Protein AF-A0A932K862-F1 (afdb_monomer)

Foldseek 3Di:
DPPDAAADQLVCQLVVLLVVLVVPDDDPVLSVVCSVLSNCLLVALDLVSNVVSLVVCCVCCVVSVNVVVSVVCVVCVVRHSVLRNDPPHDNHPVLVVLLVVLVVVVCVVVVHAPDPVRVVVVNVVSVVLQQLEADPVPRDGVCCVVVVCSCVDLVSCCSHPVVVSVVVVVVPPPDPPDPCPDDDDPPVVVVVVPPPPDDDD

Secondary structure (DSSP, 8-state):
-TTPPP---TTHHHHHHHHHHHHH--SHHHHHHHHHHHHHTT-SS-HHHHHHHHHHHHHTTTTTT-HHHHHHHHHHHHHHHTTTT-SSS-SS-HHHHHHHHHHHHHHHHHTS-SSHHHHHHHHHHHHHHHHHSPPTTTS--GGGGT-GGGGGSHHHHHHHSHHHHHHHHHT--S------S-----SSSSTTSSSSS----

Solvent-accessible surface area (backbone atoms only — not comparable to full-atom values): 12162 Å² total; per-residue (Å²): 116,92,91,68,79,78,63,59,61,62,65,54,48,52,55,49,51,54,54,53,38,66,74,76,44,91,47,69,68,62,38,61,71,46,45,63,63,66,50,46,37,70,72,58,56,50,54,69,57,30,54,54,45,49,52,57,47,52,76,43,10,71,86,69,72,36,49,73,58,50,53,56,46,60,77,44,34,77,37,47,48,64,37,40,59,36,90,85,41,72,63,59,54,65,66,60,52,49,50,52,53,52,46,54,49,53,40,60,76,60,76,54,64,96,41,74,68,54,41,56,53,51,51,52,49,50,55,55,51,59,34,47,42,53,36,93,89,75,71,51,27,65,43,39,83,81,38,73,67,43,77,74,36,69,69,32,31,44,73,67,39,44,68,61,47,49,52,59,53,70,68,57,77,59,78,80,79,66,80,75,86,72,74,77,83,78,72,67,71,65,68,67,75,74,74,84,84,87,87,89,131

Mean predicted aligned error: 13.64 Å

Radius of gyration: 31.53 Å; Cα contacts (8 Å, |Δi|>4): 121; chains: 1; bounding box: 57×40×120 Å

pLDDT: mean 80.97, std 17.17, range [39.91, 97.38]

Structure (mmCIF, N/CA/C/O backbone):
data_AF-A0A932K862-F1
#
_entry.id   AF-A0A932K862-F1
#
loop_
_atom_site.group_PDB
_atom_site.id
_atom_site.type_symbol
_atom_site.label_atom_id
_atom_site.label_alt_id
_atom_site.label_comp_id
_atom_site.label_asym_id
_atom_site.label_entity_id
_atom_site.label_seq_id
_atom_site.pdbx_PDB_ins_code
_atom_site.Cartn_x
_atom_site.Cartn_y
_atom_site.Cartn_z
_atom_site.occupancy
_atom_site.B_iso_or_equiv
_atom_site.auth_seq_id
_atom_site.auth_comp_id
_atom_site.auth_asym_id
_atom_site.auth_atom_id
_atom_site.pdbx_PDB_model_num
ATOM 1 N N . MET A 1 1 ? -20.127 5.065 -15.220 1.00 47.59 1 MET A N 1
ATOM 2 C CA . MET A 1 1 ? -20.260 3.607 -15.431 1.00 47.59 1 MET A CA 1
ATOM 3 C C . MET A 1 1 ? -21.356 3.083 -14.508 1.00 47.59 1 MET A C 1
ATOM 5 O O . MET A 1 1 ? -21.063 2.804 -13.347 1.00 47.59 1 MET A O 1
ATOM 9 N N . PRO A 1 2 ? -22.616 3.024 -14.969 1.00 58.81 2 PRO A N 1
ATOM 10 C CA . PRO A 1 2 ? -23.704 2.422 -14.197 1.00 58.81 2 PRO A CA 1
ATOM 11 C C . PRO A 1 2 ? -23.344 0.974 -13.823 1.00 58.81 2 PRO A C 1
ATOM 13 O O . PRO A 1 2 ? -22.822 0.237 -14.654 1.00 58.81 2 PRO A O 1
ATOM 16 N N . GLY A 1 3 ? -23.538 0.583 -12.561 1.00 75.88 3 GLY A N 1
ATOM 17 C CA . GLY A 1 3 ? -23.255 -0.778 -12.072 1.00 75.88 3 GLY A CA 1
ATOM 18 C C . GLY A 1 3 ? -21.815 -1.058 -11.610 1.00 75.88 3 GLY A C 1
ATOM 19 O O . GLY A 1 3 ? -21.570 -2.086 -10.974 1.00 75.88 3 GLY A O 1
ATOM 20 N N . ALA A 1 4 ? -20.859 -0.152 -11.844 1.00 78.94 4 ALA A N 1
ATOM 21 C CA . ALA A 1 4 ? -19.500 -0.305 -11.323 1.00 78.94 4 ALA A CA 1
ATOM 22 C C . ALA A 1 4 ? -19.445 0.023 -9.819 1.00 78.94 4 ALA A C 1
ATOM 24 O O . ALA A 1 4 ? -19.784 1.127 -9.398 1.00 78.94 4 ALA A O 1
ATOM 25 N N . LYS A 1 5 ? -18.973 -0.923 -8.996 1.00 78.00 5 LYS A N 1
ATOM 26 C CA . LYS A 1 5 ? -18.737 -0.697 -7.560 1.00 78.00 5 LYS A CA 1
ATOM 27 C C . LYS A 1 5 ? -17.290 -0.270 -7.333 1.00 78.00 5 LYS A C 1
ATOM 29 O O . LYS A 1 5 ? -16.368 -1.009 -7.674 1.00 78.00 5 LYS A O 1
ATOM 34 N N . HIS A 1 6 ? -17.086 0.895 -6.722 1.00 79.81 6 HIS A N 1
ATOM 35 C CA . HIS A 1 6 ? -15.758 1.312 -6.281 1.00 79.81 6 HIS A CA 1
ATOM 36 C C . HIS A 1 6 ? -15.305 0.448 -5.096 1.00 79.81 6 HIS A C 1
ATOM 38 O O . HIS A 1 6 ? -16.016 0.319 -4.098 1.00 79.81 6 HIS A O 1
ATOM 44 N N . VAL A 1 7 ? -14.120 -0.159 -5.206 1.00 82.12 7 VAL A N 1
ATOM 45 C CA . VAL A 1 7 ? -13.563 -1.036 -4.17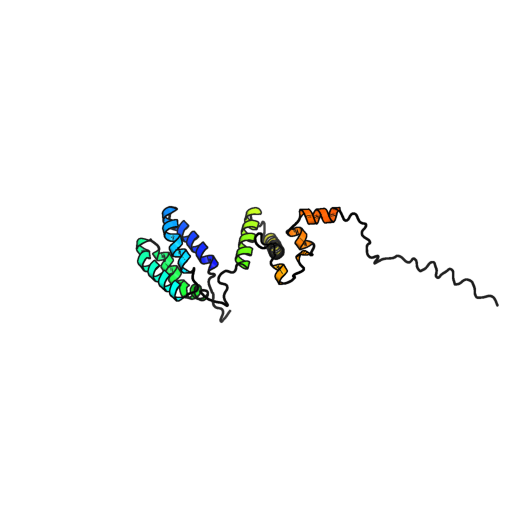0 1.00 82.12 7 VAL A CA 1
ATOM 46 C C . VAL A 1 7 ? -12.156 -0.579 -3.815 1.00 82.12 7 VAL A C 1
ATOM 48 O O . VAL A 1 7 ? -11.231 -0.716 -4.622 1.00 82.12 7 VAL A O 1
ATOM 51 N N . TRP A 1 8 ? -11.966 -0.134 -2.574 1.00 78.81 8 TRP A N 1
ATOM 5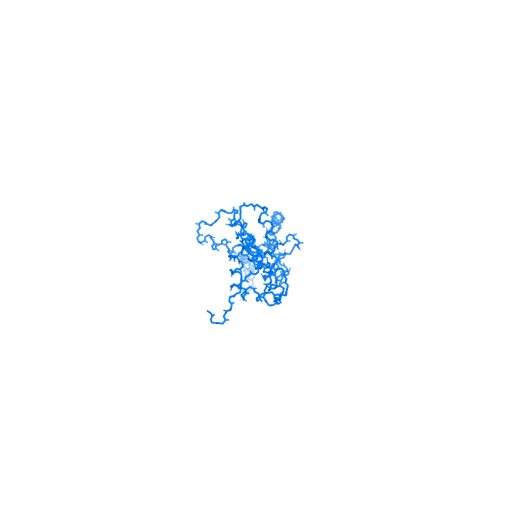2 C CA . TRP A 1 8 ? -10.660 0.291 -2.074 1.00 78.81 8 TRP A CA 1
ATOM 53 C C . TRP A 1 8 ? -9.652 -0.854 -2.079 1.00 78.81 8 TRP A C 1
ATOM 55 O O . TRP A 1 8 ? -9.966 -1.996 -1.735 1.00 78.81 8 TRP A O 1
ATOM 65 N N . CYS A 1 9 ? -8.423 -0.553 -2.489 1.00 76.56 9 CYS A N 1
ATOM 66 C CA . CYS A 1 9 ? -7.345 -1.529 -2.504 1.00 76.56 9 CYS A CA 1
ATOM 67 C C . CYS A 1 9 ? -6.814 -1.750 -1.084 1.00 76.56 9 CYS A C 1
ATOM 69 O O . CYS A 1 9 ? -6.348 -0.810 -0.443 1.00 76.56 9 CYS A O 1
ATOM 71 N N . ARG A 1 10 ? -6.816 -3.006 -0.620 1.00 77.12 10 ARG A N 1
ATOM 72 C CA . ARG A 1 10 ? -6.272 -3.392 0.692 1.00 77.12 10 ARG A CA 1
ATOM 73 C C . ARG A 1 10 ? -4.781 -3.056 0.829 1.00 77.12 10 ARG A C 1
ATOM 75 O O . ARG A 1 10 ? -4.328 -2.814 1.940 1.00 77.12 10 ARG A O 1
ATOM 82 N N . PHE A 1 11 ? -4.051 -2.982 -0.285 1.00 74.88 11 PHE A N 1
ATOM 83 C CA . PHE A 1 11 ? -2.647 -2.567 -0.315 1.00 74.88 11 PHE A CA 1
ATOM 84 C C . PHE A 1 11 ? -2.428 -1.131 0.185 1.00 74.88 11 PHE A C 1
ATOM 86 O O . PHE A 1 11 ? -1.470 -0.869 0.899 1.00 74.88 11 PHE A O 1
ATOM 93 N N . HIS A 1 12 ? -3.329 -0.198 -0.133 1.00 78.69 12 HIS A N 1
ATOM 94 C CA . HIS A 1 12 ? -3.166 1.195 0.292 1.00 78.69 12 HIS A CA 1
ATOM 95 C C . HIS A 1 12 ? -3.549 1.419 1.758 1.00 78.69 12 HIS A C 1
ATOM 97 O O . HIS A 1 12 ? -3.218 2.461 2.312 1.00 78.69 12 HIS A O 1
ATOM 103 N N . HIS A 1 13 ? -4.212 0.455 2.406 1.00 83.00 13 HIS A N 1
ATOM 104 C CA . HIS A 1 13 ? -4.613 0.598 3.805 1.00 83.00 13 HIS A CA 1
ATOM 105 C C . HIS A 1 13 ? -3.405 0.704 4.755 1.00 83.00 13 HIS A C 1
ATOM 107 O O . HIS A 1 13 ? -3.355 1.687 5.488 1.00 83.00 13 HIS A O 1
ATOM 113 N N . PRO A 1 14 ? -2.399 -0.200 4.734 1.00 84.75 14 PRO A N 1
ATOM 114 C CA . PRO A 1 14 ? -1.185 -0.035 5.540 1.00 84.75 14 PRO A CA 1
ATOM 115 C C . PRO A 1 14 ? -0.466 1.301 5.321 1.00 84.75 14 PRO A C 1
ATOM 117 O O . PRO A 1 14 ? -0.102 1.952 6.294 1.00 84.75 14 PRO A O 1
ATOM 120 N N . HIS A 1 15 ? -0.324 1.744 4.066 1.00 85.31 15 HIS A N 1
ATOM 121 C CA . HIS A 1 15 ? 0.290 3.039 3.752 1.00 85.31 15 HIS A CA 1
ATOM 122 C C . HIS A 1 15 ? -0.518 4.213 4.312 1.00 85.31 15 HIS A C 1
ATOM 124 O O . HIS A 1 15 ? 0.053 5.125 4.903 1.00 85.31 15 HIS A O 1
ATOM 130 N N . GLY A 1 16 ? -1.847 4.169 4.177 1.00 89.06 16 GLY A N 1
ATOM 131 C CA . GLY A 1 16 ? -2.741 5.172 4.748 1.00 89.06 16 GLY A CA 1
ATOM 132 C C . GLY A 1 16 ? -2.692 5.209 6.276 1.00 89.06 16 GLY A C 1
ATOM 133 O O . GLY A 1 16 ? -2.752 6.291 6.847 1.00 89.06 16 GLY A O 1
ATOM 134 N N . VAL A 1 17 ? -2.529 4.056 6.938 1.00 92.12 17 VAL A N 1
ATOM 135 C CA . VAL A 1 17 ? -2.323 3.981 8.394 1.00 92.12 17 VAL A CA 1
ATOM 136 C C . VAL A 1 17 ? -1.035 4.687 8.795 1.00 92.12 17 VAL A C 1
ATOM 138 O O . VAL A 1 17 ? -1.083 5.556 9.658 1.00 92.12 17 VAL A O 1
ATOM 141 N N . THR A 1 18 ? 0.093 4.346 8.164 1.00 91.44 18 THR A N 1
ATOM 142 C CA . THR A 1 18 ? 1.385 4.967 8.484 1.00 91.44 18 THR A CA 1
ATOM 143 C C . THR A 1 18 ? 1.338 6.474 8.258 1.00 91.44 18 THR A C 1
ATOM 145 O O . THR A 1 18 ? 1.692 7.224 9.158 1.00 91.44 18 THR A O 1
ATOM 148 N N . HIS A 1 19 ? 0.823 6.919 7.108 1.00 93.00 19 HIS A N 1
ATOM 149 C CA . HIS A 1 19 ? 0.688 8.342 6.799 1.00 93.00 19 HIS A CA 1
ATOM 150 C C . HIS A 1 19 ? -0.187 9.079 7.823 1.00 93.00 19 HIS A C 1
ATOM 152 O O . HIS A 1 19 ? 0.207 10.118 8.346 1.00 93.00 19 HIS A O 1
ATOM 158 N N . TRP A 1 20 ? -1.359 8.530 8.150 1.00 95.56 20 TRP A N 1
ATOM 159 C CA . TRP A 1 20 ? -2.258 9.141 9.128 1.00 95.56 20 TRP A CA 1
ATOM 160 C C . TRP A 1 20 ? -1.616 9.227 10.520 1.00 95.56 20 TRP A C 1
ATOM 162 O O . TRP A 1 20 ? -1.699 10.265 11.167 1.00 95.56 20 TRP A O 1
ATOM 172 N N . LEU A 1 21 ? -0.909 8.177 10.955 1.00 95.75 21 LEU A N 1
ATOM 173 C CA . LEU A 1 21 ? -0.201 8.174 12.237 1.00 95.75 21 LEU A CA 1
ATOM 174 C C . LEU A 1 21 ? 0.905 9.232 12.287 1.00 95.75 21 LEU A C 1
ATOM 176 O O . LEU A 1 21 ? 0.958 9.993 13.247 1.00 95.75 21 LEU A O 1
ATOM 180 N N . THR A 1 22 ? 1.726 9.344 11.239 1.00 94.94 22 THR A N 1
ATOM 181 C CA . THR A 1 22 ? 2.786 10.368 11.164 1.00 94.94 22 THR A CA 1
ATOM 182 C C . THR A 1 22 ? 2.250 11.798 11.148 1.00 94.94 22 THR A C 1
ATOM 184 O O . THR A 1 22 ? 2.963 12.722 11.515 1.00 94.94 22 THR A O 1
ATOM 187 N N . GLN A 1 23 ? 1.001 11.999 10.722 1.00 95.56 23 GLN A N 1
ATOM 188 C CA . GLN A 1 23 ? 0.369 13.317 10.713 1.00 95.56 23 GLN A CA 1
ATOM 189 C C . GLN A 1 23 ? -0.289 13.689 12.043 1.00 95.56 23 GLN A C 1
ATOM 191 O O . GLN A 1 23 ? -0.677 14.843 12.208 1.00 95.56 23 GLN A O 1
ATOM 196 N N . HIS A 1 24 ? -0.542 12.731 12.937 1.00 95.31 24 HIS A N 1
ATOM 197 C CA . HIS A 1 24 ? -1.372 12.950 14.131 1.00 95.31 24 HIS A CA 1
ATOM 198 C C . HIS A 1 24 ? -0.660 12.611 15.444 1.00 95.31 24 HIS A C 1
ATOM 200 O O . HIS A 1 24 ? -1.181 12.930 16.511 1.00 95.31 24 HIS A O 1
ATOM 206 N N . PHE A 1 25 ? 0.524 12.002 15.382 1.00 95.50 25 PHE A N 1
ATOM 207 C CA . PHE A 1 25 ? 1.359 11.696 16.540 1.00 95.50 25 PHE A CA 1
ATOM 208 C C . PHE A 1 25 ? 2.785 12.175 16.290 1.00 95.50 25 PHE A C 1
ATOM 210 O O . PHE A 1 25 ? 3.293 12.069 15.175 1.00 95.50 25 PHE A O 1
ATOM 217 N N . ALA A 1 26 ? 3.419 12.708 17.334 1.00 92.50 26 ALA A N 1
ATOM 218 C CA . ALA A 1 26 ? 4.737 13.327 17.230 1.00 92.50 26 ALA A CA 1
ATOM 219 C C . ALA A 1 26 ? 5.870 12.332 17.502 1.00 92.50 26 ALA A C 1
ATOM 221 O O . ALA A 1 26 ? 6.958 12.463 16.944 1.00 92.50 26 ALA A O 1
ATOM 222 N N . THR A 1 27 ? 5.632 11.336 18.360 1.00 94.88 27 THR A N 1
ATOM 223 C CA . THR A 1 27 ? 6.688 10.423 18.809 1.00 94.88 27 THR A CA 1
ATOM 224 C C . THR A 1 27 ? 6.617 9.067 18.113 1.00 94.88 27 THR A C 1
ATOM 226 O O . THR A 1 27 ? 5.539 8.516 17.874 1.00 94.88 27 THR A O 1
ATOM 229 N N . ALA A 1 28 ? 7.785 8.479 17.838 1.00 93.38 28 ALA A N 1
ATOM 230 C CA . ALA A 1 28 ? 7.876 7.129 17.281 1.00 93.38 28 ALA A CA 1
ATOM 231 C C . ALA A 1 28 ? 7.194 6.093 18.192 1.00 93.38 28 ALA A C 1
ATOM 233 O O . ALA A 1 28 ? 6.433 5.261 17.711 1.00 93.38 28 ALA A O 1
ATOM 234 N N . ALA A 1 29 ? 7.361 6.216 19.514 1.00 94.38 29 ALA A N 1
ATOM 235 C CA . ALA A 1 29 ? 6.733 5.327 20.490 1.00 94.38 29 ALA A CA 1
ATOM 236 C C . ALA A 1 29 ? 5.195 5.331 20.401 1.00 94.38 29 ALA A C 1
ATOM 238 O O . ALA A 1 29 ? 4.559 4.276 20.465 1.00 94.38 29 ALA A O 1
ATOM 239 N N . GLU A 1 30 ? 4.573 6.499 20.206 1.00 93.19 30 GLU A N 1
ATOM 240 C CA . GLU A 1 30 ? 3.122 6.593 20.024 1.00 93.19 30 GLU A CA 1
ATOM 241 C C . GLU A 1 30 ? 2.652 5.929 18.728 1.00 93.19 30 GLU A C 1
ATOM 243 O O . GLU A 1 30 ? 1.619 5.247 18.720 1.00 93.19 30 GLU A O 1
ATOM 248 N N . ILE A 1 31 ? 3.399 6.133 17.642 1.00 94.06 31 ILE A N 1
ATOM 249 C CA . ILE A 1 31 ? 3.119 5.542 16.333 1.00 94.06 31 ILE A CA 1
ATOM 250 C C . ILE A 1 31 ? 3.249 4.018 16.416 1.00 94.06 31 ILE A C 1
ATOM 252 O O . ILE A 1 31 ? 2.341 3.297 15.988 1.00 94.06 31 ILE A O 1
ATOM 256 N N . ASP A 1 32 ? 4.324 3.517 17.016 1.00 94.06 32 ASP A N 1
ATOM 257 C CA . ASP A 1 32 ? 4.625 2.089 17.123 1.00 94.06 32 ASP A CA 1
ATOM 258 C C . ASP A 1 32 ? 3.630 1.353 18.023 1.00 94.06 32 ASP A C 1
ATOM 260 O O . ASP A 1 32 ? 3.215 0.239 17.702 1.00 94.06 32 ASP A O 1
ATOM 264 N N . ALA A 1 33 ? 3.143 1.992 19.091 1.00 93.75 33 ALA A N 1
ATOM 265 C CA . ALA A 1 33 ? 2.105 1.415 19.944 1.00 93.75 33 ALA A CA 1
ATOM 266 C C . ALA A 1 33 ? 0.780 1.170 19.188 1.00 93.75 33 ALA A C 1
ATOM 268 O O . ALA A 1 33 ? 0.058 0.206 19.464 1.00 93.75 33 ALA A O 1
ATOM 269 N N . ARG A 1 34 ? 0.452 2.024 18.206 1.00 94.94 34 ARG A N 1
ATOM 270 C CA . ARG A 1 34 ? -0.847 2.028 17.501 1.00 94.94 34 ARG A CA 1
ATOM 271 C C . ARG A 1 34 ? -0.819 1.273 16.177 1.00 94.94 34 ARG A C 1
ATOM 273 O O . ARG A 1 34 ? -1.795 0.599 15.819 1.00 94.94 34 ARG A O 1
ATOM 280 N N . THR A 1 35 ? 0.307 1.345 15.470 1.00 94.38 35 THR A N 1
ATOM 281 C CA . THR A 1 35 ? 0.505 0.779 14.128 1.00 94.38 35 THR A CA 1
ATOM 282 C C . THR A 1 35 ? 0.046 -0.680 14.025 1.00 94.38 35 THR A C 1
ATOM 284 O O . THR A 1 35 ? -0.775 -0.981 13.146 1.00 94.38 35 THR A O 1
ATOM 287 N N . PRO A 1 36 ? 0.453 -1.599 14.928 1.00 93.75 36 PRO A N 1
ATOM 288 C CA . PRO A 1 36 ? 0.087 -3.002 14.812 1.00 93.75 36 PRO A CA 1
ATOM 289 C C . PRO A 1 36 ? -1.420 -3.236 14.878 1.00 93.75 36 PRO A C 1
ATOM 291 O O . PRO A 1 36 ? -1.917 -4.132 14.198 1.00 93.75 36 PRO A O 1
ATOM 294 N N . ALA A 1 37 ? -2.159 -2.483 15.695 1.00 92.69 37 ALA A N 1
ATOM 295 C CA . ALA A 1 37 ? -3.599 -2.671 15.847 1.00 92.69 37 ALA A CA 1
ATOM 296 C C . ALA A 1 37 ? -4.356 -2.192 14.595 1.00 92.69 37 ALA A C 1
ATOM 298 O O . ALA A 1 37 ? -5.214 -2.908 14.070 1.00 92.69 37 ALA A O 1
ATOM 299 N N . MET A 1 38 ? -3.972 -1.030 14.061 1.00 94.69 38 MET A N 1
ATOM 300 C CA . MET A 1 38 ? -4.587 -0.423 12.875 1.00 94.69 38 MET A CA 1
ATOM 301 C C . MET A 1 38 ? -4.273 -1.191 11.583 1.00 94.69 38 MET A C 1
ATOM 303 O O . MET A 1 38 ? -5.159 -1.406 10.748 1.00 94.69 38 MET A O 1
ATOM 307 N N . GLN A 1 39 ? -3.030 -1.654 11.411 1.00 91.75 39 GLN A N 1
ATOM 308 C CA . GLN A 1 39 ? -2.629 -2.433 10.235 1.00 91.75 39 GLN A CA 1
ATOM 309 C C . GLN A 1 39 ? -3.227 -3.845 10.250 1.00 91.75 39 GLN A C 1
ATOM 311 O O . GLN A 1 39 ? -3.662 -4.344 9.206 1.00 91.75 39 GLN A O 1
ATOM 316 N N . ARG A 1 40 ? -3.331 -4.482 11.429 1.00 91.50 40 ARG A N 1
ATOM 317 C CA . ARG A 1 40 ? -3.924 -5.824 11.563 1.00 91.50 40 ARG A CA 1
ATOM 318 C C . ARG A 1 40 ? -5.410 -5.865 11.238 1.00 91.50 40 ARG A C 1
ATOM 320 O O . ARG A 1 40 ? -5.924 -6.956 10.990 1.00 91.50 40 ARG A O 1
ATOM 327 N N . LEU A 1 41 ? -6.108 -4.731 11.185 1.00 92.94 41 LEU A N 1
ATOM 328 C CA . LEU A 1 41 ? -7.544 -4.678 10.911 1.00 92.94 41 LEU A CA 1
ATOM 329 C C . LEU A 1 41 ? -7.950 -5.537 9.701 1.00 92.94 41 LEU A C 1
ATOM 331 O O . LEU A 1 41 ? -8.823 -6.396 9.826 1.00 92.94 41 LEU A O 1
ATOM 335 N N . PHE A 1 42 ? -7.252 -5.384 8.572 1.00 90.06 42 PHE A N 1
ATOM 336 C CA . PHE A 1 42 ? -7.537 -6.127 7.340 1.00 90.06 42 PHE A CA 1
ATOM 337 C C . PHE A 1 42 ? -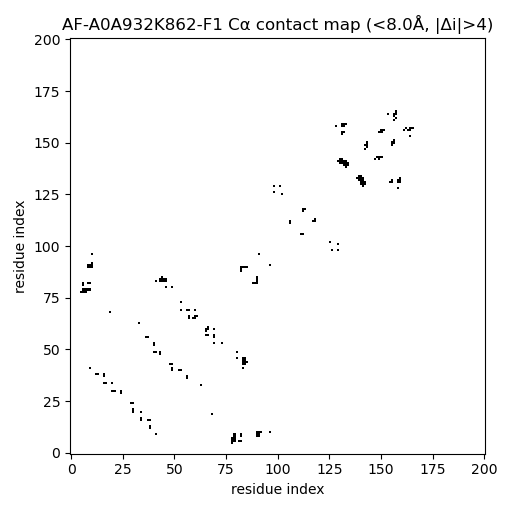6.629 -7.340 7.112 1.00 90.06 42 PHE A C 1
ATOM 339 O O . PHE A 1 42 ? -6.837 -8.052 6.135 1.00 90.06 42 PHE A O 1
ATOM 346 N N . GLN A 1 43 ? -5.668 -7.632 7.996 1.00 88.88 43 GLN A N 1
ATOM 347 C CA . GLN A 1 43 ? -4.790 -8.811 7.907 1.00 88.88 43 GLN A CA 1
ATOM 348 C C . GLN A 1 43 ? -5.530 -10.097 8.321 1.00 88.88 43 GLN A C 1
ATOM 350 O O . GLN A 1 43 ? -5.313 -10.671 9.389 1.00 88.88 43 GLN A O 1
ATOM 355 N N . THR A 1 44 ? -6.509 -10.495 7.513 1.00 90.44 44 THR A N 1
ATOM 356 C CA . THR A 1 44 ? -7.325 -11.705 7.676 1.00 90.44 44 THR A CA 1
ATOM 357 C C . THR A 1 44 ? -8.050 -12.022 6.362 1.00 90.44 44 THR A C 1
ATOM 359 O O . THR A 1 44 ? -8.144 -11.168 5.476 1.00 90.44 44 THR A O 1
ATOM 362 N N . HIS A 1 45 ? -8.577 -13.239 6.237 1.00 90.62 45 HIS A N 1
ATOM 363 C CA . HIS A 1 45 ? -9.500 -13.633 5.165 1.00 90.62 45 HIS A CA 1
ATOM 364 C C . HIS A 1 45 ? -10.970 -13.581 5.609 1.00 90.62 45 HIS A C 1
ATOM 366 O O . HIS A 1 45 ? -11.869 -13.690 4.784 1.00 90.62 45 HIS A O 1
ATOM 372 N N . ALA A 1 46 ? -11.244 -13.366 6.899 1.00 93.81 46 ALA A N 1
ATOM 373 C CA . ALA A 1 46 ? -12.593 -13.440 7.441 1.00 93.81 46 ALA A CA 1
ATOM 374 C C . ALA A 1 46 ? -13.197 -12.047 7.682 1.00 93.81 46 ALA A C 1
ATOM 376 O O . ALA A 1 46 ? -12.740 -11.295 8.545 1.00 93.81 46 ALA A O 1
ATOM 377 N N . LYS A 1 47 ? -14.298 -11.730 6.986 1.00 94.69 47 LYS A N 1
ATOM 378 C CA . LYS A 1 47 ? -15.043 -10.463 7.151 1.00 94.69 47 LYS A CA 1
ATOM 379 C C . LYS A 1 47 ? -15.500 -10.239 8.598 1.00 94.69 47 LYS A C 1
ATOM 381 O O . LYS A 1 47 ? -15.388 -9.130 9.115 1.00 94.69 47 LYS A O 1
ATOM 386 N N . ARG A 1 48 ? -15.947 -11.302 9.283 1.00 96.56 48 ARG A N 1
ATOM 387 C CA . ARG A 1 48 ? -16.318 -11.255 10.712 1.00 96.56 48 ARG A CA 1
ATOM 388 C C . ARG A 1 48 ? -15.169 -10.757 11.593 1.00 96.56 48 ARG A C 1
ATOM 390 O O . ARG A 1 48 ? -15.381 -9.953 12.493 1.00 96.56 48 ARG A O 1
ATOM 397 N N . THR A 1 49 ? -13.941 -11.178 11.289 1.00 96.75 49 THR A N 1
ATOM 398 C CA . THR A 1 49 ? -12.750 -10.812 12.059 1.00 96.75 49 THR A CA 1
ATOM 399 C C . THR A 1 49 ? -12.404 -9.339 11.882 1.00 96.75 49 THR A C 1
ATOM 401 O O . THR A 1 49 ? -12.015 -8.704 12.857 1.00 96.75 49 THR A O 1
ATOM 404 N N . VAL A 1 50 ? -12.600 -8.776 10.685 1.00 95.56 50 VAL A N 1
ATOM 405 C CA . VAL A 1 50 ? -12.422 -7.335 10.435 1.00 95.56 50 VAL A CA 1
ATOM 406 C C . VAL A 1 50 ? -13.400 -6.515 11.269 1.00 95.56 50 VAL A C 1
ATOM 408 O O . VAL A 1 50 ? -12.972 -5.621 11.988 1.00 95.56 50 VAL A O 1
ATOM 411 N N . ARG A 1 51 ? -14.696 -6.857 11.236 1.00 96.75 51 ARG A N 1
ATOM 412 C CA . ARG A 1 51 ? -15.724 -6.151 12.023 1.00 96.75 51 ARG A CA 1
ATOM 413 C C . ARG A 1 51 ? -15.428 -6.202 13.519 1.00 96.75 51 ARG A C 1
ATOM 415 O O . ARG A 1 51 ? -15.413 -5.169 14.172 1.00 96.75 51 ARG A O 1
ATOM 422 N N . ARG A 1 52 ? -15.093 -7.388 14.038 1.00 97.38 52 ARG A N 1
ATOM 423 C CA . ARG A 1 52 ? -14.708 -7.569 15.445 1.00 97.38 52 ARG A CA 1
ATOM 424 C C . ARG A 1 52 ? -13.472 -6.746 15.825 1.00 97.38 52 ARG A C 1
ATOM 426 O O . ARG A 1 52 ? -13.437 -6.161 16.898 1.00 97.38 52 ARG A O 1
ATOM 433 N N . ARG A 1 53 ? -12.443 -6.711 14.970 1.00 96.75 53 ARG A N 1
ATOM 434 C CA . ARG A 1 53 ? -11.231 -5.904 15.204 1.00 96.75 53 ARG A CA 1
ATOM 435 C C . ARG A 1 53 ? -11.541 -4.406 15.193 1.00 96.75 53 ARG A C 1
ATOM 437 O O . ARG A 1 53 ? -10.994 -3.693 16.024 1.00 96.75 53 ARG A O 1
ATOM 444 N N . LEU A 1 54 ? -12.417 -3.951 14.296 1.00 96.88 54 LEU A N 1
ATOM 445 C CA . LEU A 1 54 ? -12.842 -2.552 14.246 1.00 96.88 54 LEU A CA 1
ATOM 446 C C . LEU A 1 54 ? -13.620 -2.151 15.501 1.00 96.88 54 LEU A C 1
ATOM 448 O O . LEU A 1 54 ? -13.320 -1.113 16.071 1.00 96.88 54 LEU A O 1
ATOM 452 N N . ALA A 1 55 ? -14.546 -2.996 15.963 1.00 96.94 55 ALA A N 1
ATOM 453 C CA . ALA A 1 55 ? -15.296 -2.757 17.197 1.00 96.94 55 ALA A CA 1
ATOM 454 C C . ALA A 1 55 ? -14.360 -2.591 18.408 1.00 96.94 55 ALA A C 1
ATOM 456 O O . ALA A 1 55 ? -14.438 -1.593 19.114 1.00 96.94 55 ALA A O 1
ATOM 457 N N . ARG A 1 56 ? -13.373 -3.484 18.563 1.00 96.06 56 ARG A N 1
ATOM 458 C CA . ARG A 1 56 ? -12.351 -3.367 19.622 1.00 96.06 56 ARG A CA 1
ATOM 459 C C . ARG A 1 56 ? -11.492 -2.106 19.502 1.00 96.06 56 ARG A C 1
ATOM 461 O O . ARG A 1 56 ? -11.088 -1.531 20.505 1.00 96.06 56 ARG A O 1
ATOM 468 N N . LEU A 1 57 ? -11.171 -1.681 18.278 1.00 95.88 57 LEU A N 1
ATOM 469 C CA . LEU A 1 57 ? -10.460 -0.417 18.055 1.00 95.88 57 LEU A CA 1
ATOM 470 C C . LEU A 1 57 ? -11.327 0.789 18.417 1.00 95.88 57 LEU A C 1
ATOM 472 O O . LEU A 1 57 ? -10.797 1.769 18.925 1.00 95.88 57 LEU A O 1
ATOM 476 N N . LYS A 1 58 ? -12.639 0.709 18.177 1.00 96.69 58 LYS A N 1
ATOM 477 C CA . LYS A 1 58 ? -13.606 1.750 18.528 1.00 96.69 58 LYS A CA 1
ATOM 478 C C . LYS A 1 58 ? -13.736 1.922 20.037 1.00 96.69 58 LYS A C 1
ATOM 480 O O . LYS A 1 58 ? -13.690 3.053 20.503 1.00 96.69 58 LYS A O 1
ATOM 485 N N . GLU A 1 59 ? -13.809 0.822 20.784 1.00 96.31 59 GLU A N 1
ATOM 486 C CA . GLU A 1 59 ? -13.827 0.832 22.258 1.00 96.31 59 GLU A CA 1
ATOM 487 C C . GLU A 1 59 ? -12.623 1.588 22.838 1.00 96.31 59 GLU A C 1
ATOM 489 O O . GLU A 1 59 ? -12.757 2.342 23.795 1.00 96.31 59 GLU A O 1
ATOM 494 N N . ARG A 1 60 ? -11.451 1.450 22.208 1.00 94.81 60 ARG A N 1
ATOM 495 C CA . ARG A 1 60 ? -10.202 2.099 22.636 1.00 94.81 60 ARG A CA 1
ATOM 496 C C . ARG A 1 60 ? -9.921 3.425 21.932 1.00 94.81 60 ARG A C 1
ATOM 498 O O . ARG A 1 60 ? -8.881 4.034 22.164 1.00 94.81 60 ARG A O 1
ATOM 505 N N . ALA A 1 61 ? -10.804 3.876 21.040 1.00 94.94 61 ALA A N 1
ATOM 506 C CA . ALA A 1 61 ? -10.499 4.976 20.131 1.00 94.94 61 ALA A CA 1
ATOM 507 C C . ALA A 1 61 ? -10.294 6.305 20.861 1.00 94.94 61 ALA A C 1
ATOM 509 O O . ALA A 1 61 ? -9.440 7.086 20.449 1.00 94.94 61 ALA A O 1
ATOM 510 N N . VAL A 1 62 ? -11.034 6.541 21.946 1.00 94.69 62 VAL A N 1
ATOM 511 C CA . VAL A 1 62 ? -10.903 7.756 22.762 1.00 94.69 62 VAL A CA 1
ATOM 512 C C . VAL A 1 62 ? -9.556 7.764 23.487 1.00 94.69 62 VAL A C 1
ATOM 514 O O . VAL A 1 62 ? -8.773 8.690 23.295 1.00 94.69 62 VAL A O 1
ATOM 517 N N . GLU A 1 63 ? -9.248 6.692 24.224 1.00 94.69 63 GLU A N 1
ATOM 518 C CA . GLU A 1 63 ? -7.969 6.494 24.928 1.00 94.69 63 GLU A CA 1
ATOM 519 C C . GLU A 1 63 ? -6.779 6.652 23.968 1.00 94.69 63 GLU A C 1
ATOM 521 O O . GLU A 1 63 ? -5.796 7.330 24.258 1.00 94.69 63 GLU A O 1
ATOM 526 N N . TRP A 1 64 ? -6.881 6.059 22.777 1.00 94.94 64 TRP A N 1
ATOM 527 C CA . TRP A 1 64 ? -5.787 6.031 21.809 1.00 94.94 64 TRP A CA 1
ATOM 528 C C . TRP A 1 64 ? -5.758 7.238 20.871 1.00 94.94 64 TRP A C 1
ATOM 530 O O . TRP A 1 64 ? -4.858 7.310 20.029 1.00 94.94 64 TRP A O 1
ATOM 540 N N . LYS A 1 65 ? -6.699 8.182 21.012 1.00 95.38 65 LYS A N 1
ATOM 541 C CA . LYS A 1 65 ? -6.889 9.338 20.117 1.00 95.38 65 LYS A CA 1
ATOM 542 C C . LYS A 1 65 ? -7.057 8.931 18.641 1.00 95.38 65 LYS A C 1
ATOM 544 O O . LYS A 1 65 ? -6.574 9.596 17.731 1.00 95.38 65 LYS A O 1
ATOM 549 N N . LEU A 1 66 ? -7.743 7.814 18.392 1.00 96.06 66 LEU A N 1
ATOM 550 C CA . LEU A 1 66 ? -7.999 7.245 17.062 1.00 96.06 66 LEU A CA 1
ATOM 551 C C . LEU A 1 66 ? -9.405 7.527 16.521 1.00 96.06 66 LEU A C 1
ATOM 553 O O . LEU A 1 66 ? -9.707 7.105 15.404 1.00 96.06 66 LEU A O 1
ATOM 557 N N . THR A 1 67 ? -10.266 8.221 17.270 1.00 96.88 67 THR A N 1
ATOM 558 C CA . THR A 1 67 ? -11.673 8.460 16.894 1.00 96.88 67 THR A CA 1
ATOM 559 C C . THR A 1 67 ? -11.850 8.945 15.447 1.00 96.88 67 THR A C 1
ATOM 561 O O . THR A 1 67 ? -12.637 8.326 14.729 1.00 96.88 67 THR A O 1
ATOM 564 N N . PRO A 1 68 ? -11.092 9.945 14.943 1.00 95.94 68 PRO A N 1
ATOM 565 C CA . PRO A 1 68 ? -11.252 10.404 13.560 1.00 95.94 68 PRO A CA 1
ATOM 566 C C . PRO A 1 68 ? -10.937 9.314 12.527 1.00 95.94 68 PRO A C 1
ATOM 568 O O . PRO A 1 68 ? -11.648 9.160 11.532 1.00 95.94 68 PRO A O 1
ATOM 571 N N . TRP A 1 69 ? -9.896 8.516 12.776 1.00 95.94 69 TRP A N 1
ATOM 572 C CA . TRP A 1 69 ? -9.517 7.419 11.890 1.00 95.94 69 TRP A CA 1
ATOM 573 C C . TRP A 1 69 ? -10.547 6.294 11.901 1.00 95.94 69 TRP A C 1
ATOM 575 O O . TRP A 1 69 ? -10.931 5.805 10.839 1.00 95.94 69 TRP A O 1
ATOM 585 N N . VAL A 1 70 ? -11.019 5.894 13.087 1.00 96.44 70 VAL A N 1
ATOM 586 C CA . VAL A 1 70 ? -12.016 4.825 13.231 1.00 96.44 70 VAL A CA 1
ATOM 587 C C . VAL A 1 70 ? -13.299 5.200 12.497 1.00 96.44 70 VAL A C 1
ATOM 589 O O . VAL A 1 70 ? -13.771 4.403 11.688 1.00 96.44 70 VAL A O 1
ATOM 592 N N . SER A 1 71 ? -13.799 6.424 12.677 1.00 96.06 71 SER A N 1
ATOM 593 C CA . SER A 1 71 ? -14.983 6.920 11.965 1.00 96.06 71 SER A CA 1
ATOM 594 C C . SER A 1 71 ? -14.791 6.910 10.444 1.00 96.06 71 SER A C 1
ATOM 596 O O . SER A 1 71 ? -15.664 6.452 9.701 1.00 96.06 71 SER A O 1
ATOM 598 N N . ALA A 1 72 ? -13.623 7.342 9.956 1.00 94.00 72 ALA A N 1
ATOM 599 C CA . ALA A 1 72 ? -13.310 7.322 8.527 1.00 94.00 72 ALA A CA 1
ATOM 600 C C . ALA A 1 72 ? -13.260 5.894 7.952 1.00 94.00 72 ALA A C 1
ATOM 602 O O . ALA A 1 72 ? -13.684 5.657 6.815 1.00 94.00 72 ALA A O 1
ATOM 603 N N . VAL A 1 73 ? -12.745 4.933 8.723 1.00 93.62 73 VAL A N 1
ATOM 604 C CA . VAL A 1 73 ? -12.702 3.520 8.336 1.00 93.62 73 VAL A CA 1
ATOM 605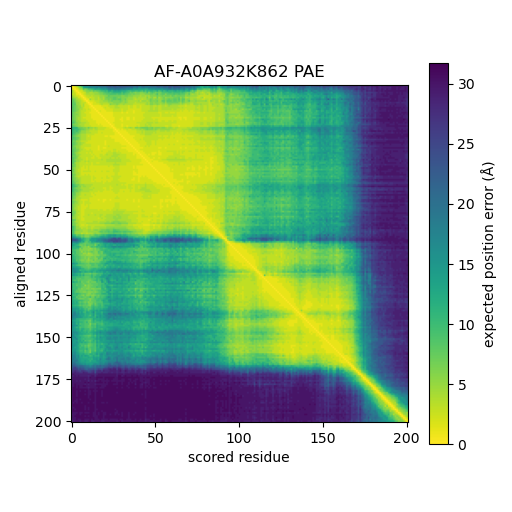 C C . VAL A 1 73 ? -14.090 2.887 8.383 1.00 93.62 73 VAL A C 1
ATOM 607 O O . VAL A 1 73 ? -14.424 2.149 7.457 1.00 93.62 73 VAL A O 1
ATOM 610 N N . GLU A 1 74 ? -14.910 3.185 9.395 1.00 95.12 74 GLU A N 1
ATOM 611 C CA . GLU A 1 74 ? -16.300 2.719 9.492 1.00 95.12 74 GLU A CA 1
ATOM 612 C C . GLU A 1 74 ? -17.118 3.160 8.275 1.00 95.12 74 GLU A C 1
ATOM 614 O O . GLU A 1 74 ? -17.724 2.318 7.609 1.00 95.12 74 GLU A O 1
ATOM 619 N N . ALA A 1 75 ? -17.043 4.442 7.906 1.00 93.56 75 ALA A N 1
ATOM 620 C CA . ALA A 1 75 ? -17.743 4.982 6.741 1.00 93.56 75 ALA A CA 1
ATOM 621 C C . ALA A 1 75 ? -17.339 4.286 5.426 1.00 93.56 75 ALA A C 1
ATOM 623 O O . ALA A 1 75 ? -18.164 4.057 4.540 1.00 93.56 75 ALA A O 1
ATOM 624 N N . LYS A 1 76 ? -16.063 3.901 5.293 1.00 90.88 76 LYS A N 1
ATOM 625 C CA . LYS A 1 76 ? -15.523 3.228 4.097 1.00 90.88 76 LYS A CA 1
ATOM 626 C C . LYS A 1 76 ? -15.596 1.701 4.174 1.00 90.88 76 LYS A C 1
ATOM 628 O O . LYS A 1 76 ? -15.282 1.024 3.187 1.00 90.88 76 LYS A O 1
ATOM 633 N N . LEU A 1 77 ? -16.009 1.133 5.308 1.00 91.75 77 LEU A N 1
ATOM 634 C CA . LEU A 1 77 ? -15.945 -0.303 5.566 1.00 91.75 77 LEU A CA 1
ATOM 635 C C . LEU A 1 77 ? -16.677 -1.145 4.512 1.00 91.75 77 LEU A C 1
ATOM 637 O O . LEU A 1 77 ? -16.086 -2.141 4.089 1.00 91.75 77 LEU A O 1
ATOM 641 N N . PRO A 1 78 ? -17.881 -0.781 4.020 1.00 90.00 78 PRO A N 1
ATOM 642 C CA . PRO A 1 78 ? -18.562 -1.563 2.986 1.00 90.00 78 PRO A CA 1
ATOM 643 C C . PRO A 1 78 ? -17.712 -1.745 1.724 1.00 90.00 78 PRO A C 1
ATOM 645 O O . PRO A 1 78 ? -17.698 -2.822 1.133 1.00 90.00 78 PRO A O 1
ATOM 648 N N . GLN A 1 79 ? -16.936 -0.728 1.350 1.00 87.69 79 GLN A N 1
ATOM 649 C CA . GLN A 1 79 ? -16.080 -0.740 0.164 1.00 87.69 79 GLN A CA 1
ATOM 650 C C . GLN A 1 79 ? -14.736 -1.449 0.427 1.00 87.69 79 GLN A C 1
ATOM 652 O O . GLN A 1 79 ? -14.169 -2.052 -0.483 1.00 87.69 79 GLN A O 1
ATOM 657 N N . LEU A 1 80 ? -14.231 -1.417 1.667 1.00 86.81 80 LEU A N 1
ATOM 658 C CA . LEU A 1 80 ? -12.981 -2.076 2.079 1.00 86.81 80 LEU A CA 1
ATOM 659 C C . LEU A 1 80 ? -13.158 -3.586 2.318 1.00 86.81 80 LEU A C 1
ATOM 661 O O . LEU A 1 80 ? -12.339 -4.403 1.891 1.00 86.81 80 LEU A O 1
ATOM 665 N N . ILE A 1 81 ? -14.248 -3.978 2.982 1.00 90.50 81 ILE A N 1
ATOM 666 C CA . ILE A 1 81 ? -14.478 -5.357 3.433 1.00 90.50 81 ILE A CA 1
ATOM 667 C C . ILE A 1 81 ? -14.821 -6.311 2.284 1.00 90.50 81 ILE A C 1
ATOM 669 O O . ILE A 1 81 ? -14.642 -7.522 2.414 1.00 90.50 81 ILE A O 1
ATOM 673 N N . CYS A 1 82 ? -15.271 -5.787 1.139 1.00 87.75 82 CYS A N 1
ATOM 674 C CA . CYS A 1 82 ? -15.593 -6.582 -0.048 1.00 87.75 82 CYS A CA 1
ATOM 675 C C . CYS A 1 82 ? -14.409 -7.427 -0.548 1.00 87.75 82 CYS A C 1
ATOM 677 O O . CYS A 1 82 ? -14.630 -8.521 -1.064 1.00 87.75 82 CYS A O 1
ATOM 679 N N . ARG A 1 83 ? -13.163 -6.966 -0.356 1.00 84.25 83 ARG A N 1
ATOM 680 C CA . ARG A 1 83 ? -11.953 -7.709 -0.761 1.00 84.25 83 ARG A CA 1
ATOM 681 C C . ARG A 1 83 ? -11.519 -8.782 0.232 1.00 84.25 83 ARG A C 1
ATOM 683 O O . ARG A 1 83 ? -10.723 -9.651 -0.110 1.00 84.25 83 ARG A O 1
ATOM 690 N N . VAL A 1 84 ? -11.993 -8.725 1.472 1.00 88.88 84 VAL A N 1
ATOM 691 C CA . VAL A 1 84 ? -11.550 -9.634 2.532 1.00 88.88 84 VAL A CA 1
ATOM 692 C C . VAL A 1 84 ? -12.094 -11.031 2.250 1.00 88.88 84 VAL A C 1
ATOM 694 O O . VAL A 1 84 ? -13.310 -11.230 2.230 1.00 88.88 84 VAL A O 1
ATOM 697 N N . GLY A 1 85 ? -11.182 -11.977 2.010 1.00 85.69 85 GLY A N 1
ATOM 698 C CA . GLY A 1 85 ? -11.523 -13.356 1.651 1.00 85.69 85 GLY A CA 1
ATOM 699 C C . GLY A 1 85 ? -12.070 -13.524 0.233 1.00 85.69 85 GLY A C 1
ATOM 700 O O . GLY A 1 85 ? -12.617 -14.574 -0.075 1.00 85.69 85 GLY A O 1
ATOM 701 N N . SER A 1 86 ? -11.969 -12.505 -0.628 1.00 86.25 86 SER A N 1
ATOM 702 C CA . SER A 1 86 ? -12.395 -12.639 -2.021 1.00 86.25 86 SER A CA 1
ATOM 703 C C . SER A 1 86 ? -11.375 -13.450 -2.819 1.00 86.25 86 SER A C 1
ATOM 705 O O . SER A 1 86 ? -10.185 -13.158 -2.765 1.00 86.25 86 SER A O 1
ATOM 707 N N . VAL A 1 87 ? -11.858 -14.424 -3.593 1.00 82.25 87 VAL A N 1
ATOM 708 C CA . VAL A 1 87 ? -11.061 -15.147 -4.602 1.00 82.25 87 VAL A CA 1
ATOM 709 C C . VAL A 1 87 ? -10.987 -14.398 -5.936 1.00 82.25 87 VAL A C 1
ATOM 711 O O . VAL A 1 87 ? -10.042 -14.569 -6.694 1.00 82.25 87 VAL A O 1
ATOM 714 N N . ARG A 1 88 ? -11.974 -13.534 -6.214 1.00 81.69 88 ARG A N 1
ATOM 715 C CA . ARG A 1 88 ? -12.080 -12.776 -7.471 1.00 81.69 88 ARG A CA 1
ATOM 716 C C . ARG A 1 88 ? -11.351 -11.438 -7.409 1.00 81.69 88 ARG A C 1
ATOM 718 O O . ARG A 1 88 ? -10.784 -10.991 -8.400 1.00 81.69 88 ARG A O 1
ATOM 725 N N . LEU A 1 89 ? -11.421 -10.755 -6.267 1.00 77.31 89 LEU A N 1
ATOM 726 C CA . LEU A 1 89 ? -10.781 -9.457 -6.085 1.00 77.31 89 LEU A CA 1
ATOM 727 C C . LEU A 1 89 ?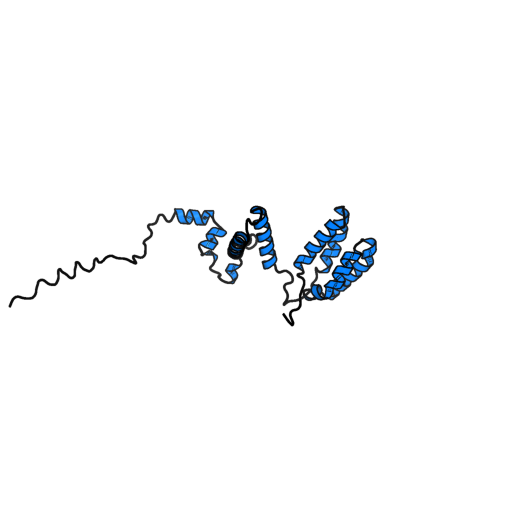 -9.380 -9.676 -5.511 1.00 77.31 89 LEU A C 1
ATOM 729 O O . LEU A 1 89 ? -9.269 -10.294 -4.453 1.00 77.31 89 LEU A O 1
ATOM 733 N N . PRO A 1 90 ? -8.320 -9.137 -6.138 1.00 67.44 90 PRO A N 1
ATOM 734 C CA . PRO A 1 90 ? -6.966 -9.341 -5.647 1.00 67.44 90 PRO A CA 1
ATOM 735 C C . PRO A 1 90 ? -6.830 -8.786 -4.223 1.00 67.44 90 PRO A C 1
ATOM 737 O O . PRO A 1 90 ? -7.206 -7.635 -3.952 1.00 67.44 90 PRO A O 1
ATOM 740 N N . SER A 1 91 ? -6.312 -9.629 -3.323 1.00 64.00 91 SER A N 1
ATOM 741 C CA . SER A 1 91 ? -6.030 -9.319 -1.914 1.00 64.00 91 SER A CA 1
ATOM 742 C C . SER A 1 91 ? -4.839 -8.369 -1.788 1.00 64.00 91 SER A C 1
ATOM 744 O O . SER A 1 91 ? -4.879 -7.406 -1.020 1.00 64.00 91 SER A O 1
ATOM 746 N N . THR A 1 92 ? -3.833 -8.606 -2.622 1.00 61.16 92 THR A N 1
ATOM 747 C CA . THR A 1 92 ? -2.736 -7.719 -2.977 1.00 61.16 92 THR A CA 1
ATOM 748 C C . THR A 1 92 ? -2.541 -7.871 -4.475 1.00 61.16 92 THR A C 1
ATOM 750 O O . THR A 1 92 ? -2.519 -8.972 -5.023 1.00 61.16 92 THR A O 1
ATOM 753 N N . SER A 1 93 ? -2.446 -6.759 -5.187 1.00 56.44 93 SER A N 1
ATOM 754 C CA . SER A 1 93 ? -2.018 -6.828 -6.573 1.00 56.44 93 SER A CA 1
ATOM 755 C C . SER A 1 93 ? -0.499 -6.735 -6.575 1.00 56.44 93 SER A C 1
ATOM 757 O O . SER A 1 93 ? 0.043 -5.667 -6.844 1.00 56.44 93 SER A O 1
ATOM 759 N N . ASN A 1 94 ? 0.185 -7.838 -6.246 1.00 63.03 94 ASN A N 1
ATOM 760 C CA . ASN A 1 94 ? 1.651 -7.879 -6.215 1.00 63.03 94 ASN A CA 1
ATOM 761 C C . ASN A 1 94 ? 2.251 -7.331 -7.526 1.00 63.03 94 ASN A C 1
ATOM 763 O O . ASN A 1 94 ? 3.279 -6.673 -7.501 1.00 63.03 94 ASN A O 1
ATOM 767 N N . ALA A 1 95 ? 1.591 -7.532 -8.673 1.00 66.62 95 ALA A N 1
ATOM 768 C CA . ALA A 1 95 ? 2.019 -6.958 -9.950 1.00 66.62 95 ALA A CA 1
ATOM 769 C C . ALA A 1 95 ? 1.918 -5.420 -9.990 1.00 66.62 95 ALA A C 1
ATOM 771 O O . ALA A 1 95 ? 2.887 -4.752 -10.338 1.00 66.62 95 ALA A O 1
ATOM 772 N N . VAL A 1 96 ? 0.772 -4.852 -9.600 1.00 71.88 96 VAL A N 1
ATOM 773 C CA . VAL A 1 96 ? 0.571 -3.386 -9.550 1.00 71.88 96 VAL A CA 1
ATOM 774 C C . VAL A 1 96 ? 1.458 -2.732 -8.490 1.00 71.88 96 VAL A C 1
ATOM 776 O O . VAL A 1 96 ? 2.043 -1.690 -8.757 1.00 71.88 96 VAL A O 1
ATOM 779 N N . GLU A 1 97 ? 1.613 -3.348 -7.317 1.00 74.38 97 GLU A N 1
ATOM 780 C CA . GLU A 1 97 ? 2.551 -2.879 -6.294 1.00 74.38 97 GLU A CA 1
ATOM 781 C C . GLU A 1 97 ? 3.982 -2.859 -6.829 1.00 74.38 97 GLU A C 1
ATOM 783 O O . GLU A 1 97 ? 4.670 -1.851 -6.696 1.00 74.38 97 GLU A O 1
ATOM 788 N N . ARG A 1 98 ? 4.431 -3.952 -7.460 1.00 75.00 98 ARG A N 1
ATOM 789 C CA . ARG A 1 98 ? 5.765 -4.021 -8.065 1.00 75.00 98 ARG A CA 1
ATOM 790 C C . ARG A 1 98 ? 5.947 -2.933 -9.109 1.00 75.00 98 ARG A C 1
ATOM 792 O O . ARG A 1 98 ? 6.952 -2.234 -9.070 1.00 75.00 98 ARG A O 1
ATOM 799 N N . PHE A 1 99 ? 4.964 -2.750 -9.988 1.00 81.69 99 PHE A N 1
ATOM 800 C CA . PHE A 1 99 ? 5.005 -1.684 -10.980 1.00 81.69 99 PHE A CA 1
ATOM 801 C C . PHE A 1 99 ? 5.146 -0.310 -10.315 1.00 81.69 99 PHE A C 1
ATOM 803 O O . PHE A 1 99 ? 6.059 0.433 -10.663 1.00 81.69 99 PHE A O 1
ATOM 810 N N . PHE A 1 100 ? 4.315 0.012 -9.317 1.00 81.00 100 PHE A N 1
ATOM 811 C CA . PHE A 1 100 ? 4.393 1.300 -8.624 1.00 81.00 100 PHE A CA 1
ATOM 812 C C . PHE A 1 100 ? 5.682 1.478 -7.825 1.00 81.00 100 PHE A C 1
ATOM 814 O O . PHE A 1 100 ? 6.226 2.577 -7.799 1.00 81.00 100 PHE A O 1
ATOM 821 N N . ARG A 1 101 ? 6.215 0.419 -7.212 1.00 81.31 101 ARG A N 1
ATOM 822 C CA . ARG A 1 101 ? 7.494 0.461 -6.493 1.00 81.31 101 ARG A CA 1
ATOM 823 C C . ARG A 1 101 ? 8.651 0.738 -7.452 1.00 81.31 101 ARG A C 1
ATOM 825 O O . ARG A 1 101 ? 9.475 1.613 -7.187 1.00 81.31 101 ARG A O 1
ATOM 832 N N . THR A 1 102 ? 8.686 0.035 -8.583 1.00 82.62 102 THR A N 1
ATOM 833 C CA . THR A 1 102 ? 9.675 0.248 -9.646 1.00 82.62 102 THR A CA 1
ATOM 834 C C . THR A 1 102 ? 9.532 1.645 -10.250 1.00 82.62 102 THR A C 1
ATOM 836 O O . THR A 1 102 ? 10.532 2.341 -10.405 1.00 82.62 102 THR A O 1
ATOM 839 N N . PHE A 1 103 ? 8.300 2.107 -10.481 1.00 85.88 103 PHE A N 1
ATOM 840 C CA . PHE A 1 103 ? 8.004 3.470 -10.922 1.00 85.88 103 PHE A CA 1
ATOM 841 C C . PHE A 1 103 ? 8.497 4.523 -9.930 1.00 85.88 103 PHE A C 1
ATOM 843 O O . PHE A 1 103 ? 9.201 5.439 -10.328 1.00 85.88 103 PHE A O 1
ATOM 850 N N . GLN A 1 104 ? 8.196 4.390 -8.637 1.00 84.81 104 GLN A N 1
ATOM 851 C CA . GLN A 1 104 ? 8.639 5.343 -7.616 1.00 84.81 104 GLN A CA 1
ATOM 852 C C . GLN A 1 104 ? 10.162 5.395 -7.490 1.00 84.81 104 GLN A C 1
ATOM 854 O O . GLN A 1 104 ? 10.715 6.455 -7.204 1.00 84.81 104 GLN A O 1
ATOM 859 N N . ARG A 1 105 ? 10.852 4.260 -7.656 1.00 84.00 105 ARG A N 1
ATOM 860 C CA . ARG A 1 105 ? 12.320 4.231 -7.682 1.00 84.00 105 ARG A CA 1
ATOM 861 C C . ARG A 1 105 ? 12.846 4.957 -8.917 1.00 84.00 105 ARG A C 1
ATOM 863 O O . ARG A 1 105 ? 13.653 5.864 -8.771 1.00 84.00 105 ARG A O 1
ATOM 870 N N . PHE A 1 106 ? 12.339 4.601 -10.096 1.00 83.94 106 PHE A N 1
ATOM 871 C CA . PHE A 1 106 ? 12.686 5.243 -11.363 1.00 83.94 106 PHE A CA 1
ATOM 872 C C . PHE A 1 106 ? 12.466 6.763 -11.316 1.00 83.94 106 PHE A C 1
ATOM 874 O O . PHE A 1 106 ? 13.374 7.530 -11.623 1.00 83.94 106 PHE A O 1
ATOM 881 N N . TYR A 1 107 ? 11.298 7.194 -10.838 1.00 84.31 107 TYR A N 1
ATOM 882 C CA . TYR A 1 107 ? 10.925 8.599 -10.701 1.00 84.31 107 TYR A CA 1
ATOM 883 C C . TYR A 1 107 ? 11.877 9.367 -9.777 1.00 84.31 107 TYR A C 1
ATOM 885 O O . TYR A 1 107 ? 12.336 10.451 -10.130 1.00 84.31 107 TYR A O 1
ATOM 893 N N . ARG A 1 108 ? 12.223 8.787 -8.616 1.00 83.81 108 ARG A N 1
ATOM 894 C CA . ARG A 1 108 ? 13.187 9.386 -7.679 1.00 83.81 108 ARG A CA 1
ATOM 895 C C . ARG A 1 108 ? 14.581 9.507 -8.286 1.00 83.81 108 ARG A C 1
ATOM 897 O O . ARG A 1 108 ? 15.189 10.561 -8.170 1.00 83.81 108 ARG A O 1
ATOM 904 N N . THR A 1 109 ? 15.066 8.465 -8.960 1.00 84.69 109 THR A N 1
ATOM 905 C CA . THR A 1 109 ? 16.393 8.476 -9.595 1.00 84.69 109 THR A CA 1
ATOM 906 C C . THR A 1 109 ? 16.502 9.511 -10.716 1.00 84.69 109 THR A C 1
ATOM 908 O O . THR A 1 109 ? 17.581 10.046 -10.941 1.00 84.69 109 THR A O 1
ATOM 911 N N . ARG A 1 110 ? 15.403 9.813 -11.414 1.00 78.94 110 ARG A N 1
ATOM 912 C CA . ARG A 1 110 ? 15.386 10.760 -12.541 1.00 78.94 110 ARG A CA 1
ATOM 913 C C . ARG A 1 110 ? 15.104 12.210 -12.1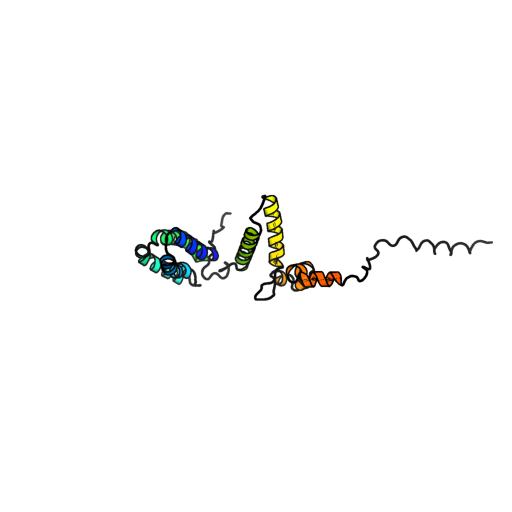37 1.00 78.94 110 ARG A C 1
ATOM 915 O O . ARG A 1 110 ? 15.193 13.082 -12.989 1.00 78.94 110 ARG A O 1
ATOM 922 N N . GLY A 1 111 ? 14.765 12.473 -10.872 1.00 81.00 111 GLY A N 1
ATOM 923 C CA . GLY A 1 111 ? 14.380 13.816 -10.424 1.00 81.00 111 GLY A CA 1
ATOM 924 C C . GLY A 1 111 ? 13.027 14.282 -10.976 1.00 81.00 111 GLY A C 1
ATOM 925 O O . GLY A 1 111 ? 12.771 15.479 -11.059 1.00 81.00 111 GLY A O 1
ATOM 926 N N . GLY A 1 112 ? 12.151 13.344 -11.348 1.00 82.44 112 GLY A N 1
ATOM 927 C CA . GLY A 1 112 ? 10.853 13.628 -11.957 1.00 82.44 112 GLY A CA 1
ATOM 928 C C . GLY A 1 112 ? 10.873 13.712 -13.485 1.00 82.44 112 GLY A C 1
ATOM 929 O O . GLY A 1 112 ? 11.803 13.252 -14.142 1.00 82.44 112 GLY A O 1
ATOM 930 N N . PHE A 1 113 ? 9.796 14.249 -14.062 1.00 86.31 113 PHE A N 1
ATOM 931 C CA . PHE A 1 113 ? 9.645 14.392 -15.512 1.00 86.31 113 PHE A CA 1
ATOM 932 C C . PHE A 1 113 ? 9.723 15.858 -15.927 1.00 86.31 113 PHE A C 1
ATOM 934 O O . PHE A 1 113 ? 9.003 16.693 -15.390 1.00 86.31 113 PHE A O 1
ATOM 941 N N . HIS A 1 114 ? 10.519 16.150 -16.953 1.00 86.19 114 HIS A N 1
ATOM 942 C CA . HI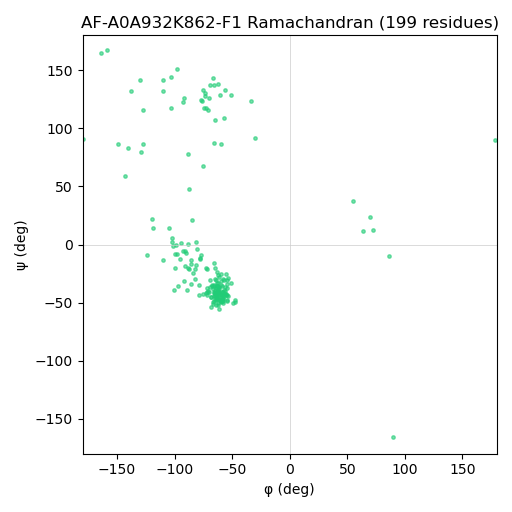S A 1 114 ? 10.650 17.507 -17.496 1.00 86.19 114 HIS 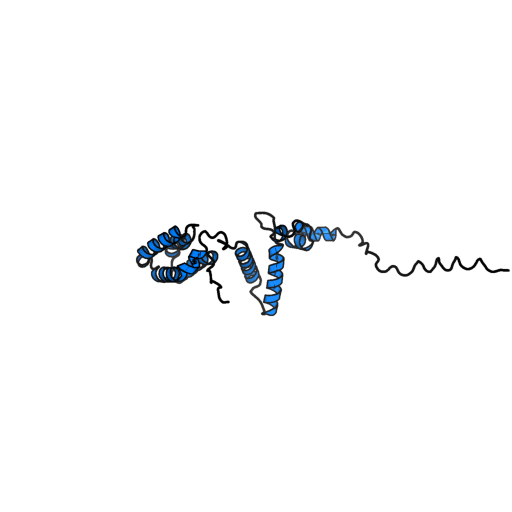A CA 1
ATOM 943 C C . HIS A 1 114 ? 9.419 17.996 -18.284 1.00 86.19 114 HIS A C 1
ATOM 945 O O . HIS A 1 114 ? 9.253 19.192 -18.484 1.00 86.19 114 HIS A O 1
ATOM 951 N N . SER A 1 115 ? 8.559 17.094 -18.774 1.00 91.94 115 SER A N 1
ATOM 952 C CA . SER A 1 115 ? 7.308 17.442 -19.458 1.00 91.94 115 SER A CA 1
ATOM 953 C C . SER A 1 115 ? 6.311 16.280 -19.444 1.00 91.94 115 SER A C 1
ATOM 955 O O . SER A 1 115 ? 6.664 15.124 -19.206 1.00 91.94 115 SER A O 1
ATOM 957 N N . VAL A 1 116 ? 5.051 16.555 -19.793 1.00 90.75 116 VAL A N 1
ATOM 958 C CA . VAL A 1 116 ? 4.033 15.507 -20.000 1.00 90.75 116 VAL A CA 1
ATOM 959 C C . VAL A 1 116 ? 4.449 14.531 -21.107 1.00 90.75 116 VAL A C 1
ATOM 961 O O . VAL A 1 116 ? 4.162 13.334 -21.031 1.00 90.75 116 VAL A O 1
ATOM 964 N N . LEU A 1 117 ? 5.135 15.017 -22.146 1.00 91.19 117 LEU A N 1
ATOM 965 C CA . LEU A 1 117 ? 5.600 14.175 -23.245 1.00 91.19 117 LEU A CA 1
ATOM 966 C C . LEU A 1 117 ? 6.704 13.214 -22.789 1.00 91.19 117 LEU A C 1
ATOM 968 O O . LEU A 1 117 ? 6.634 12.025 -23.113 1.00 91.19 117 LEU A O 1
ATOM 972 N N . SER A 1 118 ? 7.689 13.696 -22.021 1.00 89.50 118 SER A N 1
ATOM 973 C CA . SER A 1 118 ? 8.728 12.823 -21.461 1.00 89.50 118 SER A CA 1
ATOM 974 C C . SER A 1 118 ? 8.129 11.831 -20.468 1.00 89.50 118 SER A C 1
ATOM 976 O O . SER A 1 118 ? 8.405 10.640 -20.588 1.00 89.50 118 SER A O 1
ATOM 978 N N . ALA A 1 119 ? 7.198 12.264 -19.610 1.00 88.75 119 ALA A N 1
ATOM 979 C CA . ALA A 1 119 ? 6.461 11.378 -18.710 1.00 88.75 119 ALA A CA 1
ATOM 980 C C . ALA A 1 119 ? 5.769 10.232 -19.462 1.00 88.75 119 ALA A C 1
ATOM 982 O O . ALA A 1 119 ? 5.915 9.064 -19.104 1.00 88.75 119 ALA A O 1
ATOM 983 N N . LYS A 1 120 ? 5.057 10.537 -20.556 1.00 89.56 120 LYS A N 1
ATOM 984 C CA . LYS A 1 120 ? 4.390 9.522 -21.389 1.00 89.56 120 LYS A CA 1
ATOM 985 C C . LYS A 1 120 ? 5.382 8.535 -22.009 1.00 89.56 120 LYS A C 1
ATOM 987 O O . LYS A 1 120 ? 5.107 7.335 -22.026 1.00 89.56 120 LYS A O 1
ATOM 992 N N . ARG A 1 121 ? 6.510 9.019 -22.539 1.00 89.50 121 ARG A N 1
ATOM 993 C CA . ARG A 1 121 ? 7.545 8.168 -23.157 1.00 89.50 121 ARG A CA 1
ATOM 994 C C . ARG A 1 121 ? 8.203 7.259 -22.122 1.00 89.50 121 ARG A C 1
ATOM 996 O O . ARG A 1 121 ? 8.273 6.051 -22.330 1.00 89.50 121 ARG A O 1
ATOM 1003 N N . GLU A 1 122 ? 8.609 7.825 -20.993 1.00 89.06 122 GLU A N 1
ATOM 1004 C CA . GLU A 1 122 ? 9.270 7.094 -19.916 1.00 89.06 122 GLU A CA 1
ATOM 1005 C C . GLU A 1 122 ? 8.331 6.077 -19.254 1.00 89.06 122 GLU A C 1
ATOM 1007 O O . GLU A 1 122 ? 8.741 4.949 -19.002 1.00 89.06 122 GLU A O 1
ATOM 1012 N N . LEU A 1 123 ? 7.045 6.398 -19.077 1.00 89.19 123 LEU A N 1
ATOM 1013 C CA . LEU A 1 123 ? 6.042 5.439 -18.596 1.00 89.19 123 LEU A CA 1
ATOM 1014 C C . LEU A 1 123 ? 5.856 4.245 -19.541 1.00 89.19 123 LEU A C 1
ATOM 1016 O O . LEU A 1 123 ? 5.718 3.111 -19.077 1.00 89.19 123 LEU A O 1
ATOM 1020 N N . ARG A 1 124 ? 5.853 4.473 -20.862 1.00 90.06 124 ARG A N 1
ATOM 1021 C CA . ARG A 1 124 ? 5.791 3.379 -21.848 1.00 90.06 124 ARG A CA 1
ATOM 1022 C C . ARG A 1 124 ? 7.026 2.494 -21.754 1.00 90.06 124 ARG A C 1
ATOM 1024 O O . ARG A 1 124 ? 6.880 1.275 -21.691 1.00 90.06 124 ARG A O 1
ATOM 1031 N N . LEU A 1 125 ? 8.212 3.101 -21.697 1.00 88.88 125 LEU A N 1
ATOM 1032 C CA . LEU A 1 125 ? 9.468 2.370 -21.552 1.00 88.88 125 LEU A CA 1
ATOM 1033 C C . LEU A 1 125 ? 9.477 1.550 -20.260 1.00 88.88 125 LEU A C 1
ATOM 1035 O O . LEU A 1 125 ? 9.735 0.353 -20.302 1.00 88.88 125 LEU A O 1
ATOM 1039 N N . LEU A 1 126 ? 9.122 2.165 -19.131 1.00 89.06 126 LEU A N 1
ATOM 1040 C CA . LEU A 1 126 ? 9.059 1.500 -17.835 1.00 89.06 126 LEU A CA 1
ATOM 1041 C C . LEU A 1 126 ? 8.109 0.303 -17.862 1.00 89.06 126 LEU A C 1
ATOM 1043 O O . LEU A 1 126 ? 8.451 -0.756 -17.344 1.00 89.06 126 LEU A O 1
ATOM 1047 N N . ARG A 1 127 ? 6.931 0.450 -18.482 1.00 88.06 127 ARG A N 1
ATOM 1048 C CA . ARG A 1 127 ? 5.974 -0.651 -18.631 1.00 88.06 127 A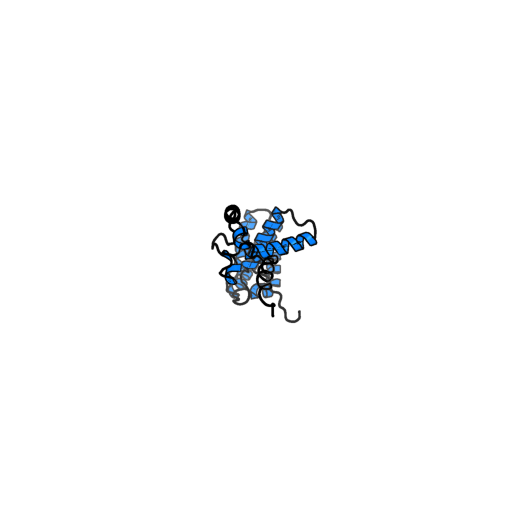RG A CA 1
ATOM 1049 C C . ARG A 1 127 ? 6.602 -1.819 -19.381 1.00 88.06 127 ARG A C 1
ATOM 1051 O O . ARG A 1 127 ? 6.513 -2.936 -18.882 1.00 88.06 127 ARG A O 1
ATOM 1058 N N . VAL A 1 128 ? 7.247 -1.562 -20.519 1.00 89.56 128 VAL A N 1
ATOM 1059 C CA . VAL A 1 128 ? 7.934 -2.601 -21.301 1.00 89.56 128 VAL A CA 1
ATOM 1060 C C . VAL A 1 128 ? 9.047 -3.230 -20.472 1.00 89.56 128 VAL A C 1
ATOM 1062 O O . VAL A 1 128 ? 9.007 -4.425 -20.225 1.00 89.56 128 VAL A O 1
ATOM 1065 N N . VAL A 1 129 ? 9.987 -2.444 -19.950 1.00 89.75 129 VAL A N 1
ATOM 1066 C CA . VAL A 1 129 ? 11.112 -2.969 -19.162 1.00 89.75 129 VAL A CA 1
ATOM 1067 C C . VAL A 1 129 ? 10.616 -3.812 -17.983 1.00 89.75 129 VAL A C 1
ATOM 1069 O O . VAL A 1 129 ? 11.104 -4.918 -17.782 1.00 89.75 129 VAL A O 1
ATOM 1072 N N . SER A 1 130 ? 9.577 -3.362 -17.272 1.00 87.62 130 SER A N 1
ATOM 1073 C CA . SER A 1 130 ? 9.060 -4.052 -16.084 1.00 87.62 130 SER A CA 1
ATOM 1074 C C . SER A 1 130 ? 8.533 -5.469 -16.330 1.00 87.62 130 SER A C 1
ATOM 1076 O O . SER A 1 130 ? 8.590 -6.285 -15.414 1.00 87.62 130 SER A O 1
ATOM 1078 N N . VAL A 1 131 ? 8.035 -5.789 -17.533 1.00 89.88 131 VAL A N 1
ATOM 1079 C CA . VAL A 1 131 ? 7.614 -7.165 -17.863 1.00 89.88 131 VAL A CA 1
ATOM 1080 C C . VAL A 1 131 ? 8.786 -8.052 -18.276 1.00 89.88 131 VAL A C 1
ATOM 1082 O O . VAL A 1 131 ? 8.681 -9.267 -18.144 1.00 89.88 131 VAL A O 1
ATOM 1085 N N . PHE A 1 132 ? 9.901 -7.464 -18.715 1.00 92.12 132 PHE A N 1
ATOM 1086 C CA . PHE A 1 132 ? 11.126 -8.184 -19.066 1.00 92.12 132 PHE A CA 1
ATOM 1087 C C . PHE A 1 132 ? 12.099 -8.344 -17.891 1.00 92.12 132 PHE A C 1
ATOM 1089 O O . PHE A 1 132 ? 12.962 -9.209 -17.961 1.00 92.12 132 PHE A O 1
ATOM 1096 N N . THR A 1 133 ? 11.989 -7.554 -16.820 1.00 90.94 133 THR A N 1
ATOM 1097 C CA . THR A 1 133 ? 12.897 -7.642 -15.665 1.00 90.94 133 THR A CA 1
ATOM 1098 C C . THR A 1 133 ? 12.627 -8.882 -14.807 1.00 90.94 133 THR A C 1
ATOM 1100 O O . THR A 1 133 ? 11.507 -9.103 -14.343 1.00 90.94 133 THR A O 1
ATOM 1103 N N . GLN A 1 134 ? 13.676 -9.661 -14.548 1.00 90.25 134 GLN A N 1
ATOM 1104 C CA . GLN A 1 134 ? 13.661 -10.819 -13.663 1.00 90.25 134 GLN A CA 1
ATOM 1105 C C . GLN A 1 134 ? 13.433 -10.416 -12.206 1.00 90.25 134 GLN A C 1
ATOM 1107 O O . GLN A 1 134 ? 13.951 -9.416 -11.704 1.00 90.25 134 GLN A O 1
ATOM 1112 N N . HIS A 1 135 ? 12.683 -11.244 -11.488 1.00 83.31 135 HIS A N 1
ATOM 1113 C CA . HIS A 1 135 ? 12.580 -11.134 -10.043 1.00 83.31 135 HIS A CA 1
ATOM 1114 C C . HIS A 1 135 ? 13.870 -11.632 -9.387 1.00 83.31 135 HIS A C 1
ATOM 1116 O O . HIS A 1 135 ? 14.290 -12.757 -9.637 1.00 83.31 135 HIS A O 1
ATOM 1122 N N . ALA A 1 136 ? 14.444 -10.847 -8.472 1.00 80.31 136 ALA A N 1
ATOM 1123 C CA . ALA A 1 136 ? 15.661 -11.234 -7.751 1.00 80.31 136 ALA A CA 1
ATOM 1124 C C . ALA A 1 136 ? 15.516 -12.553 -6.966 1.00 80.31 136 ALA A C 1
ATOM 1126 O O . ALA A 1 136 ? 16.489 -13.274 -6.793 1.00 80.31 136 ALA A O 1
ATOM 1127 N N . THR A 1 137 ? 14.306 -12.879 -6.501 1.00 79.00 137 THR A N 1
ATOM 1128 C CA . THR A 1 137 ? 14.045 -14.089 -5.709 1.00 79.00 137 THR A CA 1
ATOM 1129 C C . THR A 1 137 ? 13.775 -15.333 -6.550 1.00 79.00 137 THR A C 1
ATOM 1131 O O . THR A 1 137 ? 14.125 -16.424 -6.121 1.00 79.00 137 THR A O 1
ATOM 1134 N N . THR A 1 138 ? 13.134 -15.200 -7.717 1.00 85.06 138 THR A N 1
ATOM 1135 C CA . THR A 1 138 ? 12.730 -16.358 -8.543 1.00 85.06 138 THR A CA 1
ATOM 1136 C C . THR A 1 138 ? 13.528 -16.498 -9.836 1.00 85.06 138 THR A C 1
ATOM 1138 O O . THR A 1 138 ? 13.409 -17.514 -10.513 1.00 85.06 138 THR A O 1
ATOM 1141 N N . GLY A 1 139 ? 14.291 -15.477 -10.234 1.00 87.38 139 GLY A N 1
ATOM 1142 C CA . GLY A 1 139 ? 15.006 -15.435 -11.512 1.00 87.38 139 GLY A CA 1
ATOM 1143 C C . GLY A 1 139 ? 14.097 -15.454 -12.748 1.00 87.38 139 GLY A C 1
ATOM 1144 O O . GLY A 1 139 ? 14.580 -15.670 -13.855 1.00 87.38 139 GLY A O 1
ATOM 1145 N N . GLN A 1 140 ? 12.785 -15.265 -12.575 1.00 88.94 140 GLN A N 1
ATOM 1146 C CA . GLN A 1 140 ? 11.791 -15.249 -13.652 1.00 88.94 140 GLN A CA 1
ATOM 1147 C C . GLN A 1 140 ? 11.249 -13.836 -13.853 1.00 88.94 140 GLN A C 1
ATOM 1149 O O . GLN A 1 140 ? 11.019 -13.112 -12.882 1.00 88.94 140 GLN A O 1
ATOM 1154 N N . ALA A 1 141 ? 11.016 -13.455 -15.102 1.00 90.56 141 ALA A N 1
ATOM 1155 C CA . ALA A 1 141 ? 10.349 -12.221 -15.485 1.00 90.56 141 ALA A CA 1
ATOM 1156 C C . ALA A 1 141 ? 8.861 -12.472 -15.797 1.00 90.56 141 ALA A C 1
ATOM 1158 O O . ALA A 1 141 ? 8.509 -13.549 -16.283 1.00 90.56 141 ALA A O 1
ATOM 1159 N N . PRO A 1 142 ? 7.971 -11.482 -15.595 1.00 89.50 142 PRO A N 1
ATOM 1160 C CA . PRO A 1 142 ? 6.543 -11.628 -15.889 1.00 89.50 142 PRO A CA 1
ATOM 1161 C C . PRO A 1 142 ? 6.220 -12.084 -17.319 1.00 89.50 142 PRO A C 1
ATOM 1163 O O . PRO A 1 142 ? 5.249 -12.812 -17.517 1.00 89.50 142 PRO A O 1
ATOM 1166 N N . ILE A 1 143 ? 7.018 -11.670 -18.308 1.00 90.88 143 ILE A N 1
ATOM 1167 C CA . ILE A 1 143 ? 6.816 -12.038 -19.713 1.00 90.88 143 ILE A CA 1
ATOM 1168 C C . ILE A 1 143 ? 6.922 -13.551 -19.955 1.00 90.88 143 ILE A C 1
ATOM 1170 O O . ILE A 1 143 ? 6.260 -14.051 -20.857 1.00 90.88 143 ILE A O 1
ATOM 1174 N N . GLU A 1 144 ? 7.664 -14.293 -19.123 1.00 91.38 144 GLU A N 1
ATOM 1175 C CA . GLU A 1 144 ? 7.844 -15.750 -19.260 1.00 91.38 144 GLU A CA 1
ATOM 1176 C C . GLU A 1 144 ? 6.548 -16.543 -19.060 1.00 91.38 144 GLU A C 1
ATOM 1178 O O . GLU A 1 144 ? 6.442 -17.668 -19.529 1.00 91.38 144 GLU A O 1
ATOM 1183 N N . VAL A 1 145 ? 5.540 -15.956 -18.405 1.00 88.75 145 VAL A N 1
ATOM 1184 C CA . VAL A 1 145 ? 4.216 -16.584 -18.250 1.00 88.75 145 VAL A CA 1
ATOM 1185 C C . VAL A 1 145 ? 3.471 -16.658 -19.585 1.00 88.75 145 VAL A C 1
ATOM 1187 O O . VAL A 1 145 ? 2.664 -17.556 -19.793 1.00 88.75 145 VAL A O 1
ATOM 1190 N N . ILE A 1 146 ? 3.719 -15.695 -20.476 1.00 88.94 146 ILE A N 1
ATOM 1191 C CA . ILE A 1 146 ? 3.054 -15.586 -21.781 1.00 88.94 146 ILE A CA 1
ATOM 1192 C C . ILE A 1 146 ? 3.960 -16.138 -22.883 1.00 88.94 146 ILE A C 1
ATOM 1194 O O . ILE A 1 146 ? 3.483 -16.780 -23.811 1.00 88.94 146 ILE A O 1
ATOM 1198 N N . VAL A 1 147 ? 5.263 -15.876 -22.778 1.00 91.75 147 VAL A N 1
ATOM 1199 C CA . VAL A 1 147 ? 6.288 -16.279 -23.742 1.00 91.75 147 VAL A CA 1
ATOM 1200 C C . VAL A 1 147 ? 7.400 -17.006 -22.979 1.00 91.75 147 VAL A C 1
ATOM 1202 O O . VAL A 1 147 ? 8.371 -16.364 -22.567 1.00 91.75 147 VAL A O 1
ATOM 1205 N N . PRO A 1 148 ? 7.280 -18.324 -22.750 1.00 90.25 148 PRO A N 1
ATOM 1206 C CA . PRO A 1 148 ? 8.266 -19.102 -21.992 1.00 90.25 148 PRO A CA 1
ATOM 1207 C C . PRO A 1 148 ? 9.701 -18.973 -22.533 1.00 90.25 148 PRO A C 1
ATOM 1209 O O . PRO A 1 148 ? 10.671 -18.972 -21.773 1.00 90.25 148 PRO A O 1
ATOM 1212 N N . GLU A 1 149 ? 9.857 -18.768 -23.842 1.00 91.88 149 GLU A N 1
ATOM 1213 C CA . GLU A 1 149 ? 11.145 -18.615 -24.523 1.00 91.88 149 GLU A CA 1
ATOM 1214 C C . GLU A 1 149 ? 11.738 -17.200 -24.414 1.00 91.88 149 GLU A C 1
ATOM 1216 O O . GLU A 1 149 ? 12.821 -16.947 -24.955 1.00 91.88 149 GLU A O 1
ATOM 1221 N N . ALA A 1 150 ? 11.089 -16.271 -23.699 1.00 91.31 150 ALA A N 1
ATOM 1222 C CA . ALA A 1 150 ? 11.495 -14.866 -23.621 1.00 91.31 150 ALA A CA 1
ATOM 1223 C C . ALA A 1 150 ? 12.962 -14.671 -23.203 1.00 91.31 150 ALA A C 1
ATOM 1225 O O . ALA A 1 150 ? 13.609 -13.731 -23.660 1.00 91.31 150 ALA A O 1
ATOM 1226 N N . ARG A 1 151 ? 13.532 -15.599 -22.420 1.00 91.31 151 ARG A N 1
ATOM 1227 C CA . ARG A 1 151 ? 14.955 -15.609 -22.021 1.00 91.31 151 ARG A CA 1
ATOM 1228 C C . ARG A 1 151 ? 15.938 -15.580 -23.194 1.00 91.31 151 ARG A C 1
ATOM 1230 O O . ARG A 1 151 ? 17.085 -15.156 -23.042 1.00 91.31 151 ARG A O 1
ATOM 1237 N N . ARG A 1 152 ? 15.518 -16.058 -24.367 1.00 89.69 152 ARG A N 1
ATOM 1238 C CA . ARG A 1 152 ? 16.334 -16.068 -25.588 1.00 89.69 152 ARG A CA 1
ATOM 1239 C C . ARG A 1 152 ? 16.250 -14.755 -26.364 1.00 89.69 152 ARG A C 1
ATOM 1241 O O . ARG A 1 152 ? 17.081 -14.533 -27.237 1.00 89.69 152 ARG A O 1
ATOM 1248 N N . MET A 1 153 ? 15.294 -13.881 -26.049 1.00 92.19 153 MET A N 1
ATOM 1249 C CA . MET A 1 153 ? 15.107 -12.625 -26.770 1.00 92.19 153 MET A CA 1
ATOM 1250 C C . MET A 1 153 ? 16.269 -11.658 -26.489 1.00 92.19 153 MET A C 1
ATOM 1252 O O . MET A 1 153 ? 16.644 -11.477 -25.326 1.00 92.19 153 MET A O 1
ATOM 1256 N N . PRO A 1 154 ? 16.799 -10.957 -27.510 1.00 90.12 154 PRO A N 1
ATOM 1257 C CA . PRO A 1 154 ? 17.898 -10.008 -27.323 1.00 90.12 154 PRO A CA 1
ATOM 1258 C C . PRO A 1 154 ? 17.602 -8.927 -26.275 1.00 90.12 154 PRO A C 1
ATOM 1260 O O . PRO A 1 154 ? 18.435 -8.655 -25.414 1.00 90.12 154 PRO A O 1
ATOM 1263 N N . LEU A 1 155 ? 16.390 -8.357 -26.294 1.00 89.25 155 LEU A N 1
ATOM 1264 C CA . LEU A 1 155 ? 15.970 -7.345 -25.321 1.00 89.25 155 LEU A CA 1
ATOM 1265 C C . LEU A 1 155 ? 15.944 -7.895 -23.887 1.00 89.25 155 LEU A C 1
ATOM 1267 O O . LEU A 1 155 ? 16.364 -7.211 -22.958 1.00 89.25 155 LEU A O 1
ATOM 1271 N N . TYR A 1 156 ? 15.491 -9.138 -23.705 1.00 93.81 156 TYR A N 1
ATOM 1272 C CA . TYR A 1 156 ? 15.465 -9.785 -22.396 1.00 93.81 156 TYR A CA 1
ATOM 1273 C C . TYR A 1 156 ? 16.880 -9.925 -21.827 1.00 93.81 156 TYR A C 1
ATOM 1275 O O . TYR A 1 156 ? 17.121 -9.579 -20.669 1.00 93.81 156 TYR A O 1
ATOM 1283 N N . ARG A 1 157 ? 17.826 -10.417 -22.639 1.00 91.38 157 ARG A N 1
ATOM 1284 C CA . ARG A 1 157 ? 19.227 -10.575 -22.223 1.00 91.38 157 ARG A CA 1
ATOM 1285 C C . ARG A 1 157 ? 19.871 -9.233 -21.915 1.00 91.38 157 ARG A C 1
ATOM 1287 O O . ARG A 1 157 ? 20.534 -9.111 -20.894 1.00 91.38 157 ARG A O 1
ATOM 1294 N N . LEU A 1 158 ? 19.624 -8.223 -22.748 1.00 91.44 158 LEU A N 1
ATOM 1295 C CA . LEU A 1 158 ? 20.143 -6.876 -22.534 1.00 91.44 158 LEU A CA 1
ATOM 1296 C C . LEU A 1 158 ? 19.676 -6.284 -21.195 1.00 91.44 158 LEU A C 1
ATOM 1298 O O . LEU A 1 158 ? 20.463 -5.655 -20.500 1.00 91.44 158 LEU A O 1
ATOM 1302 N N . ILE A 1 159 ? 18.413 -6.501 -20.818 1.00 90.62 159 ILE A N 1
ATOM 1303 C CA . ILE A 1 159 ? 17.850 -5.970 -19.568 1.00 90.62 159 ILE A CA 1
ATOM 1304 C C . ILE A 1 159 ? 18.386 -6.714 -18.337 1.00 90.62 159 ILE A C 1
ATOM 1306 O O . ILE A 1 159 ? 18.676 -6.079 -17.327 1.00 90.62 159 ILE A O 1
ATOM 1310 N N . ASN A 1 160 ? 18.500 -8.044 -18.398 1.00 91.44 160 ASN A N 1
ATOM 1311 C CA . ASN A 1 160 ? 18.778 -8.867 -17.211 1.00 91.44 160 ASN A CA 1
ATOM 1312 C C . ASN A 1 160 ? 20.244 -9.296 -17.063 1.00 91.44 160 ASN A C 1
ATOM 1314 O O . ASN A 1 160 ? 20.671 -9.644 -15.968 1.00 91.44 160 ASN A O 1
ATOM 1318 N N . ALA A 1 161 ? 21.018 -9.275 -18.145 1.00 89.62 161 ALA A N 1
ATOM 1319 C CA . ALA A 1 161 ? 22.431 -9.640 -18.170 1.00 89.62 161 ALA A CA 1
ATOM 1320 C C . ALA A 1 161 ? 23.211 -8.733 -19.149 1.00 89.62 161 ALA A C 1
ATOM 1322 O O . ALA A 1 161 ? 23.816 -9.234 -20.102 1.00 89.62 161 ALA A O 1
ATOM 1323 N N . PRO A 1 162 ? 23.208 -7.399 -18.938 1.00 87.19 162 PRO A N 1
ATOM 1324 C CA . PRO A 1 162 ? 23.698 -6.425 -19.916 1.00 87.19 162 PRO A CA 1
ATOM 1325 C C . PRO A 1 162 ? 25.152 -6.667 -20.328 1.00 87.19 162 PRO A C 1
ATOM 1327 O O . PRO A 1 162 ? 25.452 -6.673 -21.515 1.00 87.19 162 PRO A O 1
ATOM 1330 N N . PHE A 1 163 ? 26.046 -6.941 -19.375 1.00 88.69 163 PHE A N 1
ATOM 1331 C CA . PHE A 1 163 ? 27.465 -7.163 -19.675 1.00 88.69 163 PHE A CA 1
ATOM 1332 C C . PHE A 1 163 ? 27.697 -8.418 -20.519 1.00 88.69 163 PHE A C 1
ATOM 1334 O O . PHE A 1 163 ? 28.432 -8.364 -21.499 1.00 88.69 163 PHE A O 1
ATOM 1341 N N . ARG A 1 164 ? 27.005 -9.522 -20.207 1.00 84.94 164 ARG A N 1
ATOM 1342 C CA . ARG A 1 164 ? 27.083 -10.752 -21.008 1.00 84.94 164 ARG A CA 1
ATOM 1343 C C . ARG A 1 164 ? 26.531 -10.524 -22.416 1.00 84.94 164 ARG A C 1
ATOM 1345 O O . ARG A 1 164 ? 27.149 -10.933 -23.389 1.00 84.94 164 ARG A O 1
ATOM 1352 N N . ALA A 1 165 ? 25.395 -9.836 -22.530 1.00 84.50 165 ALA A N 1
ATOM 1353 C CA . ALA A 1 165 ? 24.778 -9.537 -23.821 1.00 84.50 165 ALA A CA 1
ATOM 1354 C C . ALA A 1 165 ? 25.663 -8.643 -24.711 1.00 84.50 165 ALA A C 1
ATOM 1356 O O . ALA A 1 165 ? 25.641 -8.779 -25.933 1.00 84.50 165 ALA A O 1
ATOM 1357 N N . LEU A 1 166 ? 26.436 -7.732 -24.110 1.00 80.56 166 LEU A N 1
ATOM 1358 C CA . LEU A 1 166 ? 27.391 -6.884 -24.825 1.00 80.56 166 LEU A CA 1
ATOM 1359 C C . LEU A 1 166 ? 28.650 -7.664 -25.240 1.00 80.56 166 LEU A C 1
ATOM 1361 O O . LEU A 1 166 ? 29.053 -7.567 -26.394 1.00 80.56 166 LEU A O 1
ATOM 1365 N N . GLN A 1 167 ? 29.197 -8.513 -24.365 1.00 80.25 167 GLN A N 1
ATOM 1366 C CA . GLN A 1 167 ? 30.333 -9.392 -24.687 1.00 80.25 167 GLN A CA 1
ATOM 1367 C C . GLN A 1 167 ? 30.004 -10.401 -25.800 1.00 80.25 167 GLN A C 1
ATOM 1369 O O . GLN A 1 167 ? 30.816 -10.646 -26.688 1.00 80.25 167 GLN A O 1
ATOM 1374 N N . GLU A 1 168 ? 28.788 -10.959 -25.800 1.00 71.94 168 GLU A N 1
ATOM 1375 C CA . GLU A 1 168 ? 28.307 -11.834 -26.878 1.00 71.94 168 GLU A CA 1
ATOM 1376 C C . GLU A 1 168 ? 28.301 -11.113 -28.234 1.00 71.94 168 GLU A C 1
ATOM 1378 O O . GLU A 1 168 ? 28.542 -11.760 -29.245 1.00 71.94 168 GLU A O 1
ATOM 1383 N N . ARG A 1 169 ? 28.082 -9.790 -28.276 1.00 62.25 169 ARG A N 1
ATOM 1384 C CA . ARG A 1 169 ? 28.123 -8.993 -29.516 1.00 62.25 169 ARG A CA 1
ATOM 1385 C C . ARG A 1 169 ? 29.535 -8.666 -29.981 1.00 62.25 169 ARG A C 1
ATOM 1387 O O . ARG A 1 169 ? 29.766 -8.645 -31.184 1.00 62.25 169 ARG A O 1
ATOM 1394 N N . GLU A 1 170 ? 30.469 -8.436 -29.064 1.00 57.47 170 GLU A N 1
ATOM 1395 C CA . GLU A 1 170 ? 31.880 -8.206 -29.410 1.00 57.47 170 GLU A CA 1
ATOM 1396 C C . GLU A 1 170 ? 32.522 -9.451 -30.043 1.00 57.47 170 GLU A C 1
ATOM 1398 O O . GLU A 1 170 ? 33.369 -9.328 -30.929 1.00 57.47 170 GLU A O 1
ATOM 1403 N N . ASN A 1 171 ? 32.037 -10.642 -29.675 1.00 53.41 171 ASN A N 1
ATOM 1404 C CA . ASN A 1 171 ? 32.414 -11.915 -30.294 1.00 53.41 171 ASN A CA 1
ATOM 1405 C C . ASN A 1 171 ? 31.739 -12.179 -31.656 1.00 53.41 171 ASN A C 1
ATOM 1407 O O . ASN A 1 171 ? 32.154 -13.089 -32.370 1.00 53.41 171 ASN A O 1
ATOM 1411 N N . VAL A 1 172 ? 30.762 -11.365 -32.082 1.00 50.72 172 VAL A N 1
ATOM 1412 C CA . VAL A 1 172 ? 30.200 -11.383 -33.452 1.00 50.72 172 VAL A CA 1
ATOM 1413 C C . VAL A 1 172 ? 31.035 -10.475 -34.368 1.00 50.72 172 VAL A C 1
ATOM 1415 O O . VAL A 1 172 ? 30.522 -9.666 -35.132 1.00 50.72 172 VAL A O 1
ATOM 1418 N N . LYS A 1 173 ? 32.364 -10.628 -34.322 1.00 49.09 173 LYS A N 1
ATOM 1419 C CA . LYS A 1 173 ? 33.241 -10.332 -35.471 1.00 49.09 173 LYS A CA 1
ATOM 1420 C C . LYS A 1 173 ? 33.329 -11.531 -36.430 1.00 49.09 173 LYS A C 1
ATOM 1422 O O . LYS A 1 173 ? 34.263 -11.634 -37.214 1.00 49.09 173 LYS A O 1
ATOM 1427 N N . GLY A 1 174 ? 32.351 -12.437 -36.386 1.00 53.19 174 GLY A N 1
ATOM 1428 C CA . GLY A 1 174 ? 32.021 -13.275 -37.532 1.00 53.19 174 GLY A CA 1
ATOM 1429 C C . GLY A 1 174 ? 31.276 -12.405 -38.535 1.00 53.19 174 GLY A C 1
ATOM 1430 O O . GLY A 1 174 ? 30.229 -11.852 -38.202 1.00 53.19 174 GLY A O 1
ATOM 1431 N N . THR A 1 175 ? 31.860 -12.237 -39.717 1.00 39.91 175 THR A N 1
ATOM 1432 C CA . THR A 1 175 ? 31.280 -11.559 -40.880 1.00 39.91 175 THR A CA 1
ATOM 1433 C C . THR A 1 175 ? 29.766 -11.776 -40.954 1.00 39.91 175 THR A C 1
ATOM 1435 O O . THR A 1 175 ? 29.321 -12.926 -40.983 1.00 39.91 175 THR A O 1
ATOM 1438 N N . PRO A 1 176 ? 28.940 -10.715 -40.995 1.00 45.31 176 PRO A N 1
ATOM 1439 C CA . PRO A 1 176 ? 27.545 -10.897 -41.333 1.00 45.31 176 PRO A CA 1
ATOM 1440 C C . PRO A 1 176 ? 27.502 -11.384 -42.781 1.00 45.31 176 PRO A C 1
ATOM 1442 O O . PRO A 1 176 ? 27.733 -10.610 -43.709 1.00 45.31 176 PRO A O 1
ATOM 1445 N N . THR A 1 177 ? 27.196 -12.665 -42.986 1.00 48.31 177 THR A N 1
ATOM 1446 C CA . THR A 1 177 ? 26.593 -13.104 -44.243 1.00 48.31 177 THR A CA 1
ATOM 1447 C C . THR A 1 177 ? 25.225 -12.441 -44.281 1.00 48.31 177 THR A C 1
ATOM 1449 O O . THR A 1 177 ? 24.238 -12.964 -43.762 1.00 48.31 177 THR A O 1
ATOM 1452 N N . MET A 1 178 ? 25.187 -11.216 -44.802 1.00 42.75 178 MET A N 1
ATOM 1453 C CA . MET A 1 178 ? 23.946 -10.597 -45.234 1.00 42.75 178 MET A CA 1
ATOM 1454 C C . MET A 1 178 ? 23.274 -11.615 -46.154 1.00 42.75 178 MET A C 1
ATOM 1456 O O . MET A 1 178 ? 23.915 -12.150 -47.057 1.00 42.75 178 MET A O 1
ATOM 1460 N N . ALA A 1 179 ? 22.004 -11.930 -45.905 1.00 48.22 179 ALA A N 1
ATOM 1461 C CA . ALA A 1 179 ? 21.208 -12.569 -46.936 1.00 48.22 179 ALA A CA 1
ATOM 1462 C C . ALA A 1 179 ? 21.246 -11.616 -48.139 1.00 48.22 179 ALA A C 1
ATOM 1464 O O . ALA A 1 179 ? 20.716 -10.507 -48.053 1.00 48.22 179 ALA A O 1
ATOM 1465 N N . ASP A 1 180 ? 21.957 -12.006 -49.198 1.00 43.72 180 ASP A N 1
ATOM 1466 C CA . ASP A 1 180 ? 22.063 -11.268 -50.454 1.00 43.72 180 ASP A CA 1
ATOM 1467 C C . ASP A 1 180 ? 20.660 -11.111 -51.058 1.00 43.72 180 ASP A C 1
ATOM 1469 O O . ASP A 1 180 ? 20.212 -11.916 -51.869 1.00 43.72 180 ASP A O 1
ATOM 1473 N N . VAL A 1 181 ? 19.940 -10.064 -50.655 1.00 49.16 181 VAL A N 1
ATOM 1474 C CA . VAL A 1 181 ? 18.675 -9.649 -51.285 1.00 49.16 181 VAL A CA 1
ATOM 1475 C C . VAL A 1 181 ? 18.942 -8.828 -52.557 1.00 49.16 181 VAL A C 1
ATOM 1477 O O . VAL A 1 181 ? 18.026 -8.528 -53.310 1.00 49.16 181 VAL A O 1
ATOM 1480 N N . PHE A 1 182 ? 20.204 -8.540 -52.877 1.00 43.06 182 PHE A N 1
ATOM 1481 C CA . PHE A 1 182 ? 20.594 -7.944 -54.150 1.00 43.06 182 PHE A CA 1
ATOM 1482 C C . PHE A 1 182 ? 21.894 -8.569 -54.654 1.00 43.06 182 PHE A C 1
ATOM 1484 O O . PHE A 1 182 ? 22.966 -7.998 -54.490 1.00 43.06 182 PHE A O 1
ATOM 1491 N N . ARG A 1 183 ? 21.804 -9.730 -55.316 1.00 41.91 183 ARG A N 1
ATOM 1492 C CA . ARG A 1 183 ? 22.820 -10.102 -56.310 1.00 41.91 183 ARG A CA 1
ATOM 1493 C C . ARG A 1 183 ? 22.616 -9.220 -57.545 1.00 41.91 183 ARG A C 1
ATOM 1495 O O . ARG A 1 183 ? 21.569 -9.341 -58.186 1.00 41.91 183 ARG A O 1
ATOM 1502 N N . PRO A 1 184 ? 23.584 -8.376 -57.936 1.00 41.41 184 PRO A N 1
ATOM 1503 C CA . PRO A 1 184 ? 23.603 -7.821 -59.276 1.00 41.41 184 PRO A CA 1
ATOM 1504 C C . PRO A 1 184 ? 23.846 -8.963 -60.266 1.00 41.41 184 PRO A C 1
ATOM 1506 O O . PRO A 1 184 ? 24.652 -9.861 -60.028 1.00 41.41 184 PRO A O 1
ATOM 1509 N N . GLN A 1 185 ? 23.093 -8.920 -61.357 1.00 49.44 185 GLN A N 1
ATOM 1510 C CA . GLN A 1 185 ? 23.130 -9.775 -62.540 1.00 49.44 185 GLN A CA 1
ATOM 1511 C C . GLN A 1 185 ? 24.524 -10.340 -62.890 1.00 49.44 185 GLN A C 1
ATOM 1513 O O . GLN A 1 185 ? 25.257 -9.767 -63.687 1.00 49.44 185 GLN A O 1
ATOM 1518 N N . ALA A 1 186 ? 24.848 -11.529 -62.384 1.00 45.19 186 ALA A N 1
ATOM 1519 C CA . ALA A 1 186 ? 25.937 -12.364 -62.905 1.00 45.19 186 ALA A CA 1
ATOM 1520 C C . ALA A 1 186 ? 25.411 -13.561 -63.725 1.00 45.19 186 ALA A C 1
ATOM 1522 O O . ALA A 1 186 ? 26.156 -14.482 -64.026 1.00 45.19 186 ALA A O 1
ATOM 1523 N N . ALA A 1 187 ? 24.127 -13.539 -64.109 1.00 45.19 187 ALA A N 1
ATOM 1524 C CA . ALA A 1 187 ? 23.496 -14.543 -64.976 1.00 45.19 187 ALA A CA 1
ATOM 1525 C C . ALA A 1 187 ? 23.322 -14.073 -66.439 1.00 45.19 187 ALA A C 1
ATOM 1527 O O . ALA A 1 187 ? 22.790 -14.805 -67.266 1.00 45.19 187 ALA A O 1
ATOM 1528 N N . LEU A 1 188 ? 23.776 -12.861 -66.787 1.00 40.81 188 LEU A N 1
ATOM 1529 C CA . LEU A 1 188 ? 23.664 -12.309 -68.148 1.00 40.81 188 LEU A CA 1
ATOM 1530 C C . LEU A 1 188 ? 24.919 -12.522 -69.014 1.00 40.81 188 LEU A C 1
ATOM 1532 O O . LEU A 1 188 ? 24.842 -12.372 -70.230 1.00 40.81 188 LEU A O 1
ATOM 1536 N N . ALA A 1 189 ? 26.047 -12.938 -68.425 1.00 42.31 189 ALA A N 1
ATOM 1537 C CA . ALA A 1 189 ? 27.290 -13.187 -69.162 1.00 42.31 189 ALA A CA 1
ATOM 1538 C C . ALA A 1 189 ? 27.419 -14.624 -69.715 1.00 42.31 189 ALA A C 1
ATOM 1540 O O . ALA A 1 189 ? 28.149 -14.837 -70.681 1.00 42.31 189 ALA A O 1
ATOM 1541 N N . GLU A 1 190 ? 26.679 -15.602 -69.178 1.00 43.47 190 GLU A N 1
ATOM 1542 C CA . GLU A 1 190 ? 26.645 -16.967 -69.737 1.00 43.47 190 GLU A CA 1
ATOM 1543 C C . GLU A 1 190 ? 25.584 -17.143 -70.835 1.00 43.47 190 GLU A C 1
ATOM 1545 O O . GLU A 1 190 ? 25.748 -17.985 -71.715 1.00 43.47 190 GLU A O 1
ATOM 1550 N N . MET A 1 191 ? 24.558 -16.284 -70.894 1.00 44.31 191 MET A N 1
ATOM 1551 C CA . MET A 1 191 ? 23.528 -16.357 -71.944 1.00 44.31 191 MET A CA 1
ATOM 1552 C C . MET A 1 191 ? 23.974 -15.785 -73.305 1.00 44.31 191 MET A C 1
ATOM 1554 O O . MET A 1 191 ? 23.303 -16.013 -74.311 1.00 44.31 191 MET A O 1
ATOM 1558 N N . GLN A 1 192 ? 25.112 -15.079 -73.368 1.00 47.16 192 GLN A N 1
ATOM 1559 C CA . GLN A 1 192 ? 25.677 -14.539 -74.617 1.00 47.16 192 GLN A CA 1
ATOM 1560 C C . GLN A 1 192 ? 26.820 -15.378 -75.213 1.00 47.16 192 GLN A C 1
ATOM 1562 O O . GLN A 1 192 ? 27.204 -15.136 -76.354 1.00 47.16 192 GLN A O 1
ATOM 1567 N N . ARG A 1 193 ? 27.323 -16.410 -74.516 1.00 45.31 193 ARG A N 1
ATOM 1568 C CA . ARG A 1 193 ? 28.331 -17.340 -75.075 1.00 45.31 193 ARG A CA 1
ATOM 1569 C C . ARG A 1 193 ? 27.743 -18.598 -75.727 1.00 45.31 193 ARG A C 1
ATOM 1571 O O . ARG A 1 193 ? 28.481 -19.345 -76.352 1.00 45.31 193 ARG A O 1
ATOM 1578 N N . GLY A 1 194 ? 26.427 -18.809 -75.639 1.00 44.50 194 GLY A N 1
ATOM 1579 C CA . GLY A 1 194 ? 25.734 -19.958 -76.242 1.00 44.50 194 GLY A CA 1
ATOM 1580 C C . GLY A 1 194 ? 24.977 -19.674 -77.548 1.00 44.50 194 GLY A C 1
ATOM 1581 O O . GLY A 1 194 ? 24.265 -20.551 -78.024 1.00 44.50 194 GLY A O 1
ATOM 1582 N N . ARG A 1 195 ? 25.069 -18.463 -78.124 1.00 49.16 195 ARG A N 1
ATOM 1583 C CA . ARG A 1 195 ? 24.233 -18.034 -79.272 1.00 49.16 195 ARG A CA 1
ATOM 1584 C C . ARG A 1 195 ? 24.997 -17.664 -80.551 1.00 49.16 195 ARG A C 1
ATOM 1586 O O . ARG A 1 195 ? 24.449 -16.971 -81.400 1.00 49.16 195 ARG A O 1
ATOM 1593 N N . THR A 1 196 ? 26.230 -18.146 -80.714 1.00 50.69 196 THR A N 1
ATOM 1594 C CA . THR A 1 196 ? 27.049 -17.950 -81.933 1.00 50.69 196 THR A CA 1
ATOM 1595 C C . THR A 1 196 ? 27.431 -19.241 -82.667 1.00 50.69 196 THR A C 1
ATOM 1597 O O . THR A 1 196 ? 28.246 -19.201 -83.580 1.00 50.69 196 THR A O 1
ATOM 1600 N N . MET A 1 197 ? 26.799 -20.379 -82.367 1.00 48.81 197 MET A N 1
ATOM 1601 C CA . MET A 1 197 ? 26.894 -21.577 -83.212 1.00 48.81 197 MET A CA 1
ATOM 1602 C C . MET A 1 197 ? 25.506 -22.121 -83.536 1.00 48.81 197 MET A C 1
ATOM 1604 O O . MET A 1 197 ? 25.044 -23.049 -82.889 1.00 48.81 197 MET A O 1
ATOM 1608 N N . GLN A 1 198 ? 24.830 -21.506 -84.509 1.00 47.81 198 GLN A N 1
ATOM 1609 C CA . GLN A 1 198 ? 23.861 -22.146 -85.413 1.00 47.81 198 GLN A CA 1
ATOM 1610 C C . GLN A 1 198 ? 23.286 -21.077 -86.352 1.00 47.81 198 GLN A C 1
ATOM 1612 O O . GLN A 1 198 ? 22.298 -20.424 -86.025 1.00 47.81 198 GLN A O 1
ATOM 1617 N N . ARG A 1 199 ? 23.942 -20.870 -87.501 1.00 44.16 199 ARG A N 1
ATOM 1618 C CA . ARG A 1 199 ? 23.341 -20.468 -88.790 1.00 44.16 199 ARG A CA 1
ATOM 1619 C C . ARG A 1 199 ? 24.449 -20.344 -89.838 1.00 44.16 199 ARG A C 1
ATOM 1621 O O . ARG A 1 199 ? 25.071 -19.299 -89.991 1.00 44.16 199 ARG A O 1
ATOM 1628 N N . SER A 1 200 ? 24.709 -21.442 -90.537 1.00 42.91 200 SER A N 1
ATOM 1629 C CA . SER A 1 200 ? 25.342 -21.445 -91.858 1.00 42.91 200 SER A CA 1
ATOM 1630 C C . SER A 1 200 ? 24.803 -22.652 -92.626 1.00 42.91 200 SER A C 1
ATOM 1632 O O . SER A 1 200 ? 25.352 -23.744 -92.543 1.00 42.91 200 SER A O 1
ATOM 1634 N N . HIS A 1 201 ? 23.664 -22.435 -93.277 1.00 40.69 201 HIS A N 1
ATOM 1635 C CA . HIS A 1 201 ? 23.317 -22.963 -94.592 1.00 40.69 201 HIS A CA 1
ATOM 1636 C C . HIS A 1 201 ? 22.628 -21.823 -95.337 1.00 40.69 201 HIS A C 1
ATOM 1638 O O . HIS A 1 201 ? 21.853 -21.096 -94.668 1.00 40.69 201 HIS A O 1
#

Nearest PDB structures (foldseek):
  6xgw-assembly1_B  TM=5.796E-01  e=2.686E+00  Acetivibrio thermocellus ATCC 27405

Sequence (201 aa):
MPGAKHVWCRFHHPHGVTHWLTQHFATAAEIDARTPAMQRLFQTHAKRTVRRRLARLKERAVEWKLTPWVSAVEAKLPQLICRVGSVRLPSTSNAVERFFRTFQRFYRTRGGFHSVLSAKRELRLLRVVSVFTQHATTGQAPIEVIVPEARRMPLYRLINAPFRALQERENVKGTPTMADVFRPQAALAEMQRGRTMQRSH